Protein AF-0000000065780948 (afdb_homodimer)

Organism: Thermotoga maritima (strain ATCC 43589 / DSM 3109 / JCM 10099 / NBRC 100826 / MSB8) (NCBI:txid243274)

Solvent-accessible surface area (backbone atoms only — not comparable to full-atom values): 18212 Å² total; per-residue (Å²): 128,88,76,76,69,63,70,78,32,44,43,79,37,72,46,35,96,44,83,89,33,70,29,76,39,53,59,59,24,34,41,33,29,65,49,31,45,48,51,47,53,51,55,47,56,74,47,64,89,58,80,59,56,34,29,37,18,39,67,51,65,9,24,32,58,28,30,28,39,15,49,76,70,61,27,5,32,40,71,30,34,51,80,88,71,61,92,64,66,62,47,72,34,64,34,73,49,100,81,57,74,46,55,44,27,32,49,60,80,69,44,52,70,70,39,28,26,33,38,25,39,46,70,40,42,61,33,46,69,59,50,28,50,52,50,45,42,44,72,43,40,27,38,80,62,34,35,41,28,49,32,30,38,52,87,55,49,19,58,71,75,42,63,94,57,51,76,42,63,74,40,80,85,129,89,78,75,69,62,69,79,32,43,44,78,36,72,46,35,97,44,82,87,32,72,28,77,39,52,60,58,25,34,42,34,29,67,50,32,45,48,50,46,55,51,55,48,56,74,48,64,90,58,79,60,55,34,29,35,18,39,67,51,65,9,24,32,57,28,29,27,41,15,49,76,70,60,28,5,32,40,71,30,33,49,81,88,73,61,92,63,65,63,47,72,33,62,35,72,51,100,82,56,76,45,53,44,27,32,48,61,81,67,46,53,70,70,40,28,26,32,37,27,38,45,70,40,42,62,33,46,68,58,50,29,50,53,50,46,40,44,73,42,39,25,39,80,63,34,36,40,27,51,31,28,38,51,88,56,48,20,60,72,74,43,62,96,57,50,77,44,64,74,40,80,83

Radius of gyration: 19.11 Å; Cα contacts (8 Å, |Δi|>4): 790; chains: 2; bounding box: 44×51×48 Å

Foldseek 3Di:
DDQDPLLVQWDWDAQPPHHPDTDTHNVSLCVDPVSVVSLLVVLLVQCVVPDFAEEEEEDDQQCVSRVSNCVVVVHYYWYKYFPPPDDAAWDWFWFDDPPDITIIIGHLVRDAAAGEYEYEDAEAEQQRVVLRVCVRCVVSNYHYQEYEYAEYACVNVNVVVVPPHHYYYNYYD/DDQDPLLVQWDWDAQPPHHPDTDTHNVSLCVDPVSVVSLLVVLLVLCVVPDFAEEEEEDDQQCVSRVSNCVVVVHYYWYKYFPPPDDAAWDWFWFDDPPDITIIIGHLVRDAAAGEYEYEDAEAEQQRVVVRVCVRCVVSNYHYQEYEYAEYACVNVNVVVVPPHHYYYNYYD

Structure (mmCIF, N/CA/C/O backbone):
data_AF-0000000065780948-model_v1
#
loop_
_entity.id
_entity.type
_entity.pdbx_description
1 polymer 'Adenine phosphoribosyltransferase'
#
loop_
_atom_site.group_PDB
_atom_site.id
_atom_site.type_symbol
_atom_site.label_atom_id
_atom_site.label_alt_id
_atom_site.label_comp_id
_atom_site.label_asym_id
_atom_site.label_entity_id
_atom_site.label_seq_id
_atom_site.pdbx_PDB_ins_code
_atom_site.Cartn_x
_atom_site.Cartn_y
_atom_site.Cartn_z
_atom_site.occupancy
_atom_site.B_iso_or_equiv
_atom_site.auth_seq_id
_atom_site.auth_comp_id
_atom_site.auth_asym_id
_atom_site.auth_atom_id
_atom_site.pdbx_PDB_model_num
ATOM 1 N N . MET A 1 1 ? 15.461 3.977 -24.531 1 45.56 1 MET A N 1
ATOM 2 C CA . MET A 1 1 ? 15.727 4.621 -23.25 1 45.56 1 MET A CA 1
ATOM 3 C C . MET A 1 1 ? 16.484 3.686 -22.312 1 45.56 1 MET A C 1
ATOM 5 O O . MET A 1 1 ? 16.281 2.473 -22.344 1 45.56 1 MET A O 1
ATOM 9 N N . PHE A 1 2 ? 17.562 3.986 -21.797 1 66.62 2 PHE A N 1
ATOM 10 C CA . PHE A 1 2 ? 18.5 3.182 -21.016 1 66.62 2 PHE A CA 1
ATOM 11 C C . PHE A 1 2 ? 17.812 2.576 -19.797 1 66.62 2 PHE A C 1
ATOM 13 O O . PHE A 1 2 ? 17.094 3.27 -19.078 1 66.62 2 PHE A O 1
ATOM 20 N N . LYS A 1 3 ? 17.609 1.249 -19.844 1 85.81 3 LYS A N 1
ATOM 21 C CA . LYS A 1 3 ? 16.984 0.521 -18.75 1 85.81 3 LYS A CA 1
ATOM 22 C C . LYS A 1 3 ? 17.891 0.488 -17.516 1 85.81 3 LYS A C 1
ATOM 24 O O . LYS A 1 3 ? 19.062 0.138 -17.625 1 85.81 3 LYS A O 1
ATOM 29 N N . LEU A 1 4 ? 17.328 1.068 -16.391 1 93.19 4 LEU A N 1
ATOM 30 C CA . LEU A 1 4 ? 18.062 1.062 -15.133 1 93.19 4 LEU A CA 1
ATOM 31 C C . LEU A 1 4 ? 18.328 -0.365 -14.672 1 93.19 4 LEU A C 1
ATOM 33 O O . LEU A 1 4 ? 17.531 -1.268 -14.922 1 93.19 4 LEU A O 1
ATOM 37 N N . ASP A 1 5 ? 19.516 -0.541 -14.078 1 97.25 5 ASP A N 1
ATOM 38 C CA . ASP A 1 5 ? 19.734 -1.76 -13.312 1 97.25 5 ASP A CA 1
ATOM 39 C C . ASP A 1 5 ? 19.078 -1.673 -11.938 1 97.25 5 ASP A C 1
ATOM 41 O O . ASP A 1 5 ? 19.688 -1.243 -10.969 1 97.25 5 ASP A O 1
ATOM 45 N N . LEU A 1 6 ? 17.875 -2.111 -11.852 1 98.25 6 LEU A N 1
ATOM 46 C CA . LEU A 1 6 ? 17.047 -1.933 -10.672 1 98.25 6 LEU A CA 1
ATOM 47 C C . LEU A 1 6 ? 17.641 -2.646 -9.469 1 98.25 6 LEU A C 1
ATOM 49 O O . LEU A 1 6 ? 17.391 -2.262 -8.32 1 98.25 6 LEU A O 1
ATOM 53 N N . LYS A 1 7 ? 18.344 -3.717 -9.711 1 97.5 7 LYS A N 1
ATOM 54 C CA . LYS A 1 7 ? 18.953 -4.48 -8.625 1 97.5 7 LYS A CA 1
ATOM 55 C C . LYS A 1 7 ? 19.875 -3.6 -7.785 1 97.5 7 LYS A C 1
ATOM 57 O O . LYS A 1 7 ? 20.062 -3.846 -6.594 1 97.5 7 LYS A O 1
ATOM 62 N N . ARG A 1 8 ? 20.438 -2.555 -8.406 1 97.62 8 ARG A N 1
ATOM 63 C CA . ARG A 1 8 ? 21.359 -1.653 -7.727 1 97.62 8 ARG A CA 1
ATOM 64 C C . ARG A 1 8 ? 20.656 -0.864 -6.633 1 97.62 8 ARG A C 1
ATOM 66 O O . ARG A 1 8 ? 21.297 -0.286 -5.758 1 97.62 8 ARG A O 1
ATOM 73 N N . PHE A 1 9 ? 19.359 -0.833 -6.676 1 98.31 9 PHE A N 1
ATOM 74 C CA . PHE A 1 9 ? 18.594 -0.049 -5.715 1 98.31 9 PHE A CA 1
ATOM 75 C C . PHE A 1 9 ? 18.016 -0.943 -4.621 1 98.31 9 PHE A C 1
ATOM 77 O O . PHE A 1 9 ? 17.266 -0.477 -3.762 1 98.31 9 PHE A O 1
ATOM 84 N N . ILE A 1 10 ? 18.297 -2.18 -4.641 1 98.44 10 ILE A N 1
ATOM 85 C CA . ILE A 1 10 ? 17.875 -3.109 -3.604 1 98.44 10 ILE A CA 1
ATOM 86 C C . ILE A 1 10 ? 19 -3.328 -2.602 1 98.44 10 ILE A C 1
ATOM 88 O O . ILE A 1 10 ? 20.109 -3.691 -2.986 1 98.44 10 ILE A O 1
ATOM 92 N N . ARG A 1 11 ? 18.719 -3.053 -1.329 1 98.19 11 ARG A N 1
ATOM 93 C CA . ARG A 1 11 ? 19.703 -3.156 -0.26 1 98.19 11 ARG A CA 1
ATOM 94 C C . ARG A 1 11 ? 19.672 -4.535 0.389 1 98.19 11 ARG A C 1
ATOM 96 O O . ARG A 1 11 ? 18.609 -5.012 0.787 1 98.19 11 ARG A O 1
ATOM 103 N N . ASP A 1 12 ? 20.797 -5.191 0.411 1 97.06 12 ASP A N 1
ATOM 104 C CA . ASP A 1 12 ? 20.922 -6.453 1.132 1 97.06 12 ASP A CA 1
ATOM 105 C C . ASP A 1 12 ? 21.125 -6.219 2.625 1 97.06 12 ASP A C 1
ATOM 107 O O . ASP A 1 12 ? 22.062 -5.516 3.018 1 97.06 12 ASP A O 1
ATOM 111 N N . ILE A 1 13 ? 20.266 -6.742 3.396 1 97.12 13 ILE A N 1
ATOM 112 C CA . ILE A 1 13 ? 20.375 -6.656 4.848 1 97.12 13 ILE A CA 1
ATOM 113 C C . ILE A 1 13 ? 20.641 -8.047 5.426 1 97.12 13 ILE A C 1
ATOM 115 O O . ILE A 1 13 ? 19.719 -8.867 5.523 1 97.12 13 ILE A O 1
ATOM 119 N N . PRO A 1 14 ? 21.781 -8.289 5.836 1 94.5 14 PRO A N 1
ATOM 120 C CA . PRO A 1 14 ? 22.078 -9.617 6.383 1 94.5 14 PRO A CA 1
ATOM 121 C C . PRO A 1 14 ? 21.422 -9.867 7.73 1 94.5 14 PRO A C 1
ATOM 123 O O . PRO A 1 14 ? 21.109 -8.922 8.461 1 94.5 14 PRO A O 1
ATOM 126 N N . ASP A 1 15 ? 21.156 -11.148 8.078 1 90.81 15 ASP A N 1
ATOM 127 C CA . ASP A 1 15 ? 20.703 -11.633 9.375 1 90.81 15 ASP A CA 1
ATOM 128 C C . ASP A 1 15 ? 19.391 -10.977 9.781 1 90.81 15 ASP A C 1
ATOM 130 O O . ASP A 1 15 ? 19.203 -10.594 10.938 1 90.81 15 ASP A O 1
ATOM 134 N N . PHE A 1 16 ? 18.531 -10.75 8.812 1 87.5 16 PHE A N 1
ATOM 135 C CA . PHE A 1 16 ? 17.188 -10.211 9.016 1 87.5 16 PHE A CA 1
ATOM 136 C C . PHE A 1 16 ? 16.156 -11.008 8.219 1 87.5 16 PHE A C 1
ATOM 138 O O . PHE A 1 16 ? 16.344 -11.227 7.016 1 87.5 16 PHE A O 1
ATOM 145 N N . PRO A 1 17 ? 15.086 -11.359 8.906 1 82.75 17 PRO A N 1
ATOM 146 C CA . PRO A 1 17 ? 14.688 -11.164 10.305 1 82.75 17 PRO A CA 1
ATOM 147 C C . PRO A 1 17 ? 15.406 -12.109 11.258 1 82.75 17 PRO A C 1
ATOM 149 O O . PRO A 1 17 ? 15.32 -11.945 12.477 1 82.75 17 PRO A O 1
ATOM 152 N N . GLN A 1 18 ? 16.047 -13.18 10.648 1 84.38 18 GLN A N 1
ATOM 153 C CA . GLN A 1 18 ? 16.797 -14.109 11.484 1 84.38 18 GLN A CA 1
ATOM 154 C C . GLN A 1 18 ? 18.219 -14.281 10.961 1 84.38 18 GLN A C 1
ATOM 156 O O . GLN A 1 18 ? 18.5 -13.984 9.797 1 84.38 18 GLN A O 1
ATOM 161 N N . LYS A 1 19 ? 19.109 -14.781 11.867 1 88.81 19 LYS A N 1
ATOM 162 C CA . LYS A 1 19 ? 20.516 -15.008 11.508 1 88.81 19 LYS A CA 1
ATOM 163 C C . LYS A 1 19 ? 20.625 -15.914 10.281 1 88.81 19 LYS A C 1
ATOM 165 O O . LYS A 1 19 ? 19.906 -16.906 10.18 1 88.81 19 LYS A O 1
ATOM 170 N N . GLY A 1 20 ? 21.484 -15.508 9.305 1 88.12 20 GLY A N 1
ATOM 171 C CA . GLY A 1 20 ? 21.75 -16.344 8.141 1 88.12 20 GLY A CA 1
ATOM 172 C C . GLY A 1 20 ? 20.906 -15.961 6.938 1 88.12 20 GLY A C 1
ATOM 173 O O . GLY A 1 20 ? 21.172 -16.422 5.82 1 88.12 20 GLY A O 1
ATOM 174 N N . ILE A 1 21 ? 19.875 -15.141 7.137 1 87.19 21 ILE A N 1
ATOM 175 C CA . ILE A 1 21 ? 18.969 -14.727 6.066 1 87.19 21 ILE A CA 1
ATOM 176 C C . ILE A 1 21 ? 19.391 -13.344 5.555 1 87.19 21 ILE A C 1
ATOM 178 O O . ILE A 1 21 ? 19.719 -12.453 6.34 1 87.19 21 ILE A O 1
ATOM 182 N N . VAL A 1 22 ? 19.438 -13.227 4.227 1 93.19 22 VAL A N 1
ATOM 183 C CA . VAL A 1 22 ? 19.656 -11.914 3.633 1 93.19 22 VAL A CA 1
ATOM 184 C C . VAL A 1 22 ? 18.328 -11.32 3.18 1 93.19 22 VAL A C 1
ATOM 186 O O . VAL A 1 22 ? 17.703 -11.828 2.254 1 93.19 22 VAL A O 1
ATOM 189 N N . PHE A 1 23 ? 17.969 -10.258 3.818 1 95.25 23 PHE A N 1
ATOM 190 C CA . PHE A 1 23 ? 16.734 -9.555 3.467 1 95.25 23 PHE A CA 1
ATOM 191 C C . PHE A 1 23 ? 16.984 -8.594 2.311 1 95.25 23 PHE A C 1
ATOM 193 O O . PHE A 1 23 ? 17.938 -7.82 2.328 1 95.25 23 PHE A O 1
ATOM 200 N N . ARG A 1 24 ? 16.094 -8.688 1.35 1 97.25 24 ARG A N 1
ATOM 201 C CA . ARG A 1 24 ? 16.156 -7.762 0.223 1 97.25 24 ARG A CA 1
ATOM 202 C C . ARG A 1 24 ? 15.266 -6.543 0.472 1 97.25 24 ARG A C 1
ATOM 204 O O . ARG A 1 24 ? 14.055 -6.598 0.264 1 97.25 24 ARG A O 1
ATOM 211 N N . ASP A 1 25 ? 15.875 -5.531 0.913 1 98.06 25 ASP A N 1
ATOM 212 C CA . ASP A 1 25 ? 15.164 -4.293 1.218 1 98.06 25 ASP A CA 1
ATOM 213 C C . ASP A 1 25 ? 14.914 -3.479 -0.048 1 98.06 25 ASP A C 1
ATOM 215 O O . ASP A 1 25 ? 15.852 -2.906 -0.618 1 98.06 25 ASP A O 1
ATOM 219 N N . ILE A 1 26 ? 13.68 -3.344 -0.404 1 98.69 26 ILE A N 1
ATOM 220 C CA . ILE A 1 26 ? 13.344 -2.689 -1.665 1 98.69 26 ILE A CA 1
ATOM 221 C C . ILE A 1 26 ? 13.117 -1.198 -1.428 1 98.69 26 ILE A C 1
ATOM 223 O O . ILE A 1 26 ? 12.859 -0.447 -2.369 1 98.69 26 ILE A O 1
ATOM 227 N N . THR A 1 27 ? 13.219 -0.684 -0.188 1 98.75 27 THR A N 1
ATOM 228 C CA . THR A 1 27 ? 12.812 0.674 0.154 1 98.75 27 THR A CA 1
ATOM 229 C C . THR A 1 27 ? 13.688 1.699 -0.564 1 98.75 27 THR A C 1
ATOM 231 O O . THR A 1 27 ? 13.203 2.758 -0.97 1 98.75 27 THR A O 1
ATOM 234 N N . PRO A 1 28 ? 14.984 1.428 -0.809 1 98.75 28 PRO A N 1
ATOM 235 C CA . PRO A 1 28 ? 15.742 2.408 -1.593 1 98.75 28 PRO A CA 1
ATOM 236 C C . PRO A 1 28 ? 15.234 2.533 -3.027 1 98.75 28 PRO A C 1
ATOM 238 O O . PRO A 1 28 ? 15.266 3.623 -3.604 1 98.75 28 PRO A O 1
ATOM 241 N N . LEU A 1 29 ? 14.828 1.433 -3.613 1 98.88 29 LEU A N 1
ATOM 242 C CA . LEU A 1 29 ? 14.242 1.461 -4.949 1 98.88 29 LEU A CA 1
ATOM 243 C C . LEU A 1 29 ? 12.977 2.312 -4.969 1 98.88 29 LEU A C 1
ATOM 245 O O . LEU A 1 29 ? 12.797 3.146 -5.859 1 98.88 29 LEU A O 1
ATOM 249 N N . LEU A 1 30 ? 12.086 2.154 -3.977 1 98.94 30 LEU A N 1
ATOM 250 C CA . LEU A 1 30 ? 10.828 2.893 -3.883 1 98.94 30 LEU A CA 1
ATOM 251 C C . LEU A 1 30 ? 11.094 4.387 -3.725 1 98.94 30 LEU A C 1
ATOM 253 O O . LEU A 1 30 ? 10.359 5.211 -4.281 1 98.94 30 LEU A O 1
ATOM 257 N N . ARG A 1 31 ? 12.094 4.707 -2.998 1 98.81 31 ARG A N 1
ATOM 258 C CA . ARG A 1 31 ? 12.422 6.09 -2.66 1 98.81 31 ARG A CA 1
ATOM 259 C C . ARG A 1 31 ? 12.93 6.848 -3.883 1 98.81 31 ARG A C 1
ATOM 261 O O . ARG A 1 31 ? 12.727 8.062 -3.994 1 98.81 31 ARG A O 1
ATOM 268 N N . ASN A 1 32 ? 13.602 6.156 -4.762 1 98.69 32 ASN A N 1
ATOM 269 C CA . ASN A 1 32 ? 14.156 6.77 -5.965 1 98.69 32 ASN A CA 1
ATOM 270 C C . ASN A 1 32 ? 13.102 6.91 -7.059 1 98.69 32 ASN A C 1
ATOM 272 O O . ASN A 1 32 ? 12.586 5.91 -7.562 1 98.69 32 ASN A O 1
ATOM 276 N N . GLN A 1 33 ? 12.828 8.156 -7.441 1 98.25 33 GLN A N 1
ATOM 277 C CA . GLN A 1 33 ? 11.703 8.43 -8.328 1 98.25 33 GLN A CA 1
ATOM 278 C C . GLN A 1 33 ? 11.867 7.707 -9.664 1 98.25 33 GLN A C 1
ATOM 280 O O . GLN A 1 33 ? 10.906 7.141 -10.188 1 98.25 33 GLN A O 1
ATOM 285 N N . GLU A 1 34 ? 13.016 7.68 -10.219 1 98.38 34 GLU A N 1
ATOM 286 C CA . GLU A 1 34 ? 13.242 7.027 -11.508 1 98.38 34 GLU A CA 1
ATOM 287 C C . GLU A 1 34 ? 13.125 5.508 -11.383 1 98.38 34 GLU A C 1
ATOM 289 O O . GLU A 1 34 ? 12.5 4.855 -12.219 1 98.38 34 GLU A O 1
ATOM 294 N N . ALA A 1 35 ? 13.742 4.945 -10.336 1 98.81 35 ALA A N 1
ATOM 295 C CA . ALA A 1 35 ? 13.727 3.5 -10.133 1 98.81 35 ALA A CA 1
ATOM 296 C C . ALA A 1 35 ? 12.312 2.998 -9.859 1 98.81 35 ALA A C 1
ATOM 298 O O . ALA A 1 35 ? 11.906 1.956 -10.375 1 98.81 35 ALA A O 1
ATOM 299 N N . PHE A 1 36 ? 11.602 3.764 -9.031 1 98.88 36 PHE A N 1
ATOM 300 C CA . PHE A 1 36 ? 10.234 3.379 -8.711 1 98.88 36 PHE A CA 1
ATOM 301 C C . PHE A 1 36 ? 9.367 3.367 -9.969 1 98.88 36 PHE A C 1
ATOM 303 O O . PHE A 1 36 ? 8.695 2.375 -10.258 1 98.88 36 PHE A O 1
ATOM 310 N N . LYS A 1 37 ? 9.43 4.43 -10.711 1 98.75 37 LYS A N 1
ATOM 311 C CA . LYS A 1 37 ? 8.664 4.535 -11.953 1 98.75 37 LYS A CA 1
ATOM 312 C C . LYS A 1 37 ? 9.023 3.414 -12.922 1 98.75 37 LYS A C 1
ATOM 314 O O . LYS A 1 37 ? 8.148 2.777 -13.5 1 98.75 37 LYS A O 1
ATOM 319 N N . GLU A 1 38 ? 10.297 3.178 -13.055 1 98.75 38 GLU A N 1
ATOM 320 C CA . GLU A 1 38 ? 10.758 2.152 -13.984 1 98.75 38 GLU A CA 1
ATOM 321 C C . GLU A 1 38 ? 10.32 0.761 -13.539 1 98.75 38 GLU A C 1
ATOM 323 O O . GLU A 1 38 ? 9.953 -0.077 -14.359 1 98.75 38 GLU A O 1
ATOM 328 N N . ALA A 1 39 ? 10.422 0.49 -12.258 1 98.88 39 ALA A N 1
ATOM 329 C CA . ALA A 1 39 ? 9.992 -0.806 -11.734 1 98.88 39 ALA A CA 1
ATOM 330 C C . ALA A 1 39 ? 8.523 -1.064 -12.062 1 98.88 39 ALA A C 1
ATOM 332 O O . ALA A 1 39 ? 8.164 -2.135 -12.562 1 98.88 39 ALA A O 1
ATOM 333 N N . ILE A 1 40 ? 7.68 -0.059 -11.82 1 98.94 40 ILE A N 1
ATOM 334 C CA . ILE A 1 40 ? 6.254 -0.196 -12.086 1 98.94 40 ILE A CA 1
ATOM 335 C C . ILE A 1 40 ? 6.027 -0.399 -13.586 1 98.94 40 ILE A C 1
ATOM 337 O O . ILE A 1 40 ? 5.273 -1.287 -13.992 1 98.94 40 ILE A O 1
ATOM 341 N N . ASP A 1 41 ? 6.66 0.401 -14.375 1 98.88 41 ASP A N 1
ATOM 342 C CA . ASP A 1 41 ? 6.508 0.301 -15.82 1 98.88 41 ASP A CA 1
ATOM 343 C C . ASP A 1 41 ? 6.895 -1.09 -16.328 1 98.88 41 ASP A C 1
ATOM 345 O O . ASP A 1 41 ? 6.168 -1.698 -17.109 1 98.88 41 ASP A O 1
ATOM 349 N N . ARG A 1 42 ? 7.992 -1.599 -15.852 1 98.88 42 ARG A N 1
ATOM 350 C CA . ARG A 1 42 ? 8.484 -2.895 -16.312 1 98.88 42 ARG A CA 1
ATOM 351 C C . ARG A 1 42 ? 7.613 -4.027 -15.789 1 98.88 42 ARG A C 1
ATOM 353 O O . ARG A 1 42 ? 7.398 -5.023 -16.484 1 98.88 42 ARG A O 1
ATOM 360 N N . MET A 1 43 ? 7.176 -3.938 -14.578 1 98.81 43 MET A N 1
ATOM 361 C CA . MET A 1 43 ? 6.262 -4.957 -14.07 1 98.81 43 MET A CA 1
ATOM 362 C C . MET A 1 43 ? 4.973 -4.984 -14.883 1 98.81 43 MET A C 1
ATOM 364 O O . MET A 1 43 ? 4.426 -6.059 -15.156 1 98.81 43 MET A O 1
ATOM 368 N N . CYS A 1 44 ? 4.461 -3.812 -15.227 1 98.88 44 CYS A N 1
ATOM 369 C CA . CYS A 1 44 ? 3.271 -3.746 -16.062 1 98.88 44 CYS A CA 1
ATOM 370 C C . CYS A 1 44 ? 3.539 -4.352 -17.438 1 98.88 44 CYS A C 1
ATOM 372 O O . CYS A 1 44 ? 2.664 -4.996 -18.016 1 98.88 44 CYS A O 1
ATOM 374 N N . GLU A 1 45 ? 4.719 -4.141 -17.938 1 98.62 45 GLU A N 1
ATOM 375 C CA . GLU A 1 45 ? 5.105 -4.719 -19.219 1 98.62 45 GLU A CA 1
ATOM 376 C C . GLU A 1 45 ? 5.102 -6.242 -19.172 1 98.62 45 GLU A C 1
ATOM 378 O O . GLU A 1 45 ? 4.734 -6.906 -20.141 1 98.62 45 GLU A O 1
ATOM 383 N N . LEU A 1 46 ? 5.523 -6.836 -18.047 1 98.44 46 LEU A N 1
ATOM 384 C CA . LEU A 1 46 ? 5.57 -8.281 -17.875 1 98.44 46 LEU A CA 1
ATOM 385 C C . LEU A 1 46 ? 4.191 -8.898 -18.094 1 98.44 46 LEU A C 1
ATOM 387 O O . LEU A 1 46 ? 4.086 -10.062 -18.484 1 98.44 46 LEU A O 1
ATOM 391 N N . VAL A 1 47 ? 3.146 -8.133 -17.812 1 98.5 47 VAL A N 1
ATOM 392 C CA . VAL A 1 47 ? 1.811 -8.719 -17.828 1 98.5 47 VAL A CA 1
ATOM 393 C C . VAL A 1 47 ? 0.977 -8.047 -18.922 1 98.5 47 VAL A C 1
ATOM 395 O O . VAL A 1 47 ? -0.255 -8.102 -18.891 1 98.5 47 VAL A O 1
ATOM 398 N N . PHE A 1 48 ? 1.604 -7.371 -19.875 1 96.69 48 PHE A N 1
ATOM 399 C CA . PHE A 1 48 ? 0.937 -6.551 -20.891 1 96.69 48 PHE A CA 1
ATOM 400 C C . PHE A 1 48 ? 0.032 -7.402 -21.766 1 96.69 48 PHE A C 1
ATOM 402 O O . PHE A 1 48 ? -0.983 -6.922 -22.281 1 96.69 48 PHE A O 1
ATOM 409 N N . ASP A 1 49 ? 0.334 -8.664 -21.922 1 97.38 49 ASP A N 1
ATOM 410 C CA . ASP A 1 49 ? -0.398 -9.539 -22.828 1 97.38 49 ASP A CA 1
ATOM 411 C C . ASP A 1 49 ? -1.47 -10.336 -22.078 1 97.38 49 ASP A C 1
ATOM 413 O O . ASP A 1 49 ? -2.1 -11.227 -22.656 1 97.38 49 ASP A O 1
ATOM 417 N N . ARG A 1 50 ? -1.61 -10.07 -20.828 1 97.69 50 ARG A N 1
ATOM 418 C CA . ARG A 1 50 ? -2.6 -10.766 -20.016 1 97.69 50 ARG A CA 1
ATOM 419 C C . ARG A 1 50 ? -3.85 -9.906 -19.828 1 97.69 50 ARG A C 1
ATOM 421 O O . ARG A 1 50 ? -3.754 -8.695 -19.609 1 97.69 50 ARG A O 1
ATOM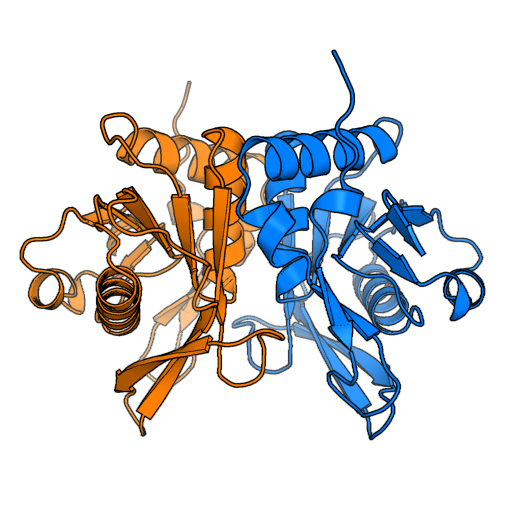 428 N N . GLU A 1 51 ? -4.957 -10.547 -19.953 1 98.19 51 GLU A N 1
ATOM 429 C CA . GLU A 1 51 ? -6.23 -9.875 -19.703 1 98.19 51 GLU A CA 1
ATOM 430 C C . GLU A 1 51 ? -6.75 -10.18 -18.297 1 98.19 51 GLU A C 1
ATOM 432 O O . GLU A 1 51 ? -6.902 -11.344 -17.922 1 98.19 51 GLU A O 1
ATOM 437 N N . PHE A 1 52 ? -7.023 -9.203 -17.547 1 98.75 52 PHE A N 1
ATOM 438 C CA . PHE A 1 52 ? -7.562 -9.367 -16.203 1 98.75 52 PHE A CA 1
ATOM 439 C C . PHE A 1 52 ? -8.422 -8.172 -15.82 1 98.75 52 PHE A C 1
ATOM 441 O O . PHE A 1 52 ? -8.398 -7.137 -16.484 1 98.75 52 PHE A O 1
ATOM 448 N N . ASP A 1 53 ? -9.156 -8.273 -14.75 1 98.62 53 ASP A N 1
ATOM 449 C CA . ASP A 1 53 ? -10.133 -7.281 -14.312 1 98.62 53 ASP A CA 1
ATOM 450 C C . ASP A 1 53 ? -9.648 -6.535 -13.07 1 98.62 53 ASP A C 1
ATOM 452 O O . ASP A 1 53 ? -9.977 -5.363 -12.875 1 98.62 53 ASP A O 1
ATOM 456 N N . LEU A 1 54 ? -8.891 -7.281 -12.195 1 98.75 54 LEU A N 1
ATOM 457 C CA . LEU A 1 54 ? -8.523 -6.77 -10.875 1 98.75 54 LEU A CA 1
ATOM 458 C C . LEU A 1 54 ? -7.07 -7.09 -10.555 1 98.75 54 LEU A C 1
ATOM 460 O O . LEU A 1 54 ? -6.527 -8.078 -11.047 1 98.75 54 LEU A O 1
ATOM 464 N N . VAL A 1 55 ? -6.508 -6.262 -9.805 1 99 55 VAL A N 1
ATOM 465 C CA . VAL A 1 55 ? -5.238 -6.555 -9.148 1 99 55 VAL A CA 1
ATOM 466 C C . VAL A 1 55 ? -5.48 -6.875 -7.672 1 99 55 VAL A C 1
ATOM 468 O O . VAL A 1 55 ? -6.133 -6.105 -6.965 1 99 55 VAL A O 1
ATOM 471 N N . VAL A 1 56 ? -5.059 -7.984 -7.215 1 99 56 VAL A N 1
ATOM 472 C CA . VAL A 1 56 ? -5.121 -8.398 -5.82 1 99 56 VAL A CA 1
ATOM 473 C C . VAL A 1 56 ? -3.721 -8.391 -5.215 1 99 56 VAL A C 1
ATOM 475 O O . VAL A 1 56 ? -2.777 -8.922 -5.809 1 99 56 VAL A O 1
ATOM 478 N N . ALA A 1 57 ? -3.574 -7.797 -4.059 1 98.94 57 ALA A N 1
ATOM 479 C CA . ALA A 1 57 ? -2.256 -7.711 -3.434 1 98.94 57 ALA A CA 1
ATOM 480 C C . ALA A 1 57 ? -2.359 -7.824 -1.916 1 98.94 57 ALA A C 1
ATOM 482 O O . ALA A 1 57 ? -3.305 -7.316 -1.312 1 98.94 57 ALA A O 1
ATOM 483 N N . PRO A 1 58 ? -1.432 -8.438 -1.283 1 98.75 58 PRO A N 1
ATOM 484 C CA . PRO A 1 58 ? -1.418 -8.562 0.176 1 98.75 58 PRO A CA 1
ATOM 485 C C . PRO A 1 58 ? -0.726 -7.383 0.863 1 98.75 58 PRO A C 1
ATOM 487 O O . PRO A 1 58 ? 0.13 -6.73 0.262 1 98.75 58 PRO A O 1
ATOM 490 N N . GLU A 1 59 ? -1.136 -7.051 2.082 1 98.38 59 GLU A N 1
ATOM 491 C CA . GLU A 1 59 ? -0.425 -6.066 2.891 1 98.38 59 GLU A CA 1
ATOM 492 C C . GLU A 1 59 ? 0.957 -6.574 3.293 1 98.38 59 GLU A C 1
ATOM 494 O O . GLU A 1 59 ? 1.161 -7.781 3.445 1 98.38 59 GLU A O 1
ATOM 499 N N . ALA A 1 60 ? 1.852 -5.816 3.455 1 97.5 60 ALA A N 1
ATOM 500 C CA . ALA A 1 60 ? 1.726 -4.371 3.283 1 97.5 60 ALA A CA 1
ATOM 501 C C . ALA A 1 60 ? 2.373 -3.916 1.978 1 97.5 60 ALA A C 1
ATOM 503 O O . ALA A 1 60 ? 1.811 -3.092 1.252 1 97.5 60 ALA A O 1
ATOM 504 N N . ARG A 1 61 ? 3.633 -4.586 1.688 1 98.44 61 ARG A N 1
ATOM 505 C CA . ARG A 1 61 ? 4.434 -4.039 0.597 1 98.44 61 ARG A CA 1
ATOM 506 C C . ARG A 1 61 ? 3.814 -4.371 -0.756 1 98.44 61 ARG A C 1
ATOM 508 O O . ARG A 1 61 ? 4.008 -3.637 -1.729 1 98.44 61 ARG A O 1
ATOM 515 N N . GLY A 1 62 ? 3.016 -5.434 -0.799 1 98.81 62 GLY A N 1
ATOM 516 C CA . GLY A 1 62 ? 2.26 -5.715 -2.01 1 98.81 62 GLY A CA 1
ATOM 517 C C . GLY A 1 62 ? 1.342 -4.578 -2.416 1 98.81 62 GLY A C 1
ATOM 518 O O . GLY A 1 62 ? 1.081 -4.379 -3.605 1 98.81 62 GLY A O 1
ATOM 519 N N . PHE A 1 63 ? 0.835 -3.844 -1.409 1 98.94 63 PHE A N 1
ATOM 520 C CA . PHE A 1 63 ? -0.052 -2.717 -1.672 1 98.94 63 PHE A CA 1
ATOM 521 C C . PHE A 1 63 ? 0.647 -1.665 -2.523 1 98.94 63 PHE A C 1
ATOM 523 O O . PHE A 1 63 ? 0.033 -1.065 -3.408 1 98.94 63 PHE A O 1
ATOM 530 N N . ILE A 1 64 ? 1.901 -1.471 -2.275 1 98.94 64 ILE A N 1
ATOM 531 C CA . ILE A 1 64 ? 2.658 -0.395 -2.908 1 98.94 64 ILE A CA 1
ATOM 532 C C . ILE A 1 64 ? 2.756 -0.647 -4.41 1 98.94 64 ILE A C 1
ATOM 534 O O . ILE A 1 64 ? 2.336 0.188 -5.215 1 98.94 64 ILE A O 1
ATOM 538 N N . LEU A 1 65 ? 3.221 -1.857 -4.766 1 98.94 65 LEU A N 1
ATOM 539 C CA . LEU A 1 65 ? 3.406 -2.191 -6.172 1 98.94 65 LEU A CA 1
ATOM 540 C C . LEU A 1 65 ? 2.064 -2.441 -6.852 1 98.94 65 LEU A C 1
ATOM 542 O O . LEU A 1 65 ? 1.818 -1.936 -7.949 1 98.94 65 LEU A O 1
ATOM 546 N N . GLY A 1 66 ? 1.21 -3.164 -6.156 1 98.94 66 GLY A N 1
ATOM 547 C CA . GLY A 1 66 ? -0.073 -3.537 -6.73 1 98.94 66 GLY A CA 1
ATOM 548 C C . GLY A 1 66 ? -0.956 -2.344 -7.047 1 98.94 66 GLY A C 1
ATOM 549 O O . GLY A 1 66 ? -1.59 -2.295 -8.102 1 98.94 66 GLY A O 1
ATOM 550 N N . ALA A 1 67 ? -1.016 -1.384 -6.164 1 98.94 67 ALA A N 1
ATOM 551 C CA . ALA A 1 67 ? -1.867 -0.212 -6.359 1 98.94 67 ALA A CA 1
ATOM 552 C C . ALA A 1 67 ? -1.354 0.656 -7.504 1 98.94 67 ALA A C 1
ATOM 554 O O . ALA A 1 67 ? -2.141 1.146 -8.32 1 98.94 67 ALA A O 1
ATOM 555 N N . ALA A 1 68 ? -0.028 0.863 -7.562 1 98.94 68 ALA A N 1
ATOM 556 C CA . ALA A 1 68 ? 0.558 1.64 -8.648 1 98.94 68 ALA A CA 1
ATOM 557 C C . ALA A 1 68 ? 0.299 0.975 -10 1 98.94 68 ALA A C 1
ATOM 559 O O . ALA A 1 68 ? -0.057 1.646 -10.969 1 98.94 68 ALA A O 1
ATOM 560 N N . MET A 1 69 ? 0.447 -0.356 -10.031 1 98.94 69 MET A N 1
ATOM 561 C CA . MET A 1 69 ? 0.184 -1.09 -11.273 1 98.94 69 MET A CA 1
ATOM 562 C C . MET A 1 69 ? -1.289 -0.997 -11.656 1 98.94 69 MET A C 1
ATOM 564 O O . MET A 1 69 ? -1.617 -0.792 -12.828 1 98.94 69 MET A O 1
ATOM 568 N N . ALA A 1 70 ? -2.168 -1.21 -10.656 1 98.94 70 ALA A N 1
ATOM 569 C CA . ALA A 1 70 ? -3.602 -1.138 -10.922 1 98.94 70 ALA A CA 1
ATOM 570 C C . ALA A 1 70 ? -3.98 0.209 -11.531 1 98.94 70 ALA A C 1
ATOM 572 O O . ALA A 1 70 ? -4.734 0.267 -12.5 1 98.94 70 ALA A O 1
ATOM 573 N N . TYR A 1 71 ? -3.432 1.298 -10.992 1 98.94 71 TYR A N 1
ATOM 574 C CA . TYR A 1 71 ? -3.695 2.637 -11.5 1 98.94 71 TYR A CA 1
ATOM 575 C C . TYR A 1 71 ? -3.213 2.775 -12.938 1 98.94 71 TYR A C 1
ATOM 577 O O . TYR A 1 71 ? -3.957 3.23 -13.812 1 98.94 71 TYR A O 1
ATOM 585 N N . LYS A 1 72 ? -1.967 2.395 -13.156 1 98.88 72 LYS A N 1
ATOM 586 C CA . LYS A 1 72 ? -1.375 2.531 -14.484 1 98.88 72 LYS A CA 1
ATOM 587 C C . LYS A 1 72 ? -2.168 1.743 -15.523 1 98.88 72 LYS A C 1
ATOM 589 O O . LYS A 1 72 ? -2.373 2.215 -16.641 1 98.88 72 LYS A O 1
ATOM 594 N N . LEU A 1 73 ? -2.621 0.559 -15.102 1 98.75 73 LEU A N 1
ATOM 595 C CA . LEU A 1 73 ? -3.25 -0.363 -16.047 1 98.75 73 LEU A CA 1
ATOM 596 C C . LEU A 1 73 ? -4.75 -0.11 -16.125 1 98.75 73 LEU A C 1
ATOM 598 O O . LEU A 1 73 ? -5.449 -0.746 -16.922 1 98.75 73 LEU A O 1
ATOM 602 N N . GLY A 1 74 ? -5.246 0.817 -15.328 1 98.31 74 GLY A N 1
ATOM 603 C CA . GLY A 1 74 ? -6.668 1.117 -15.336 1 98.31 74 GLY A CA 1
ATOM 604 C C . GLY A 1 74 ? -7.52 -0.022 -14.805 1 98.31 74 GLY A C 1
ATOM 605 O O . GLY A 1 74 ? -8.508 -0.406 -15.438 1 98.31 74 GLY A O 1
ATOM 606 N N . LYS A 1 75 ? -7.129 -0.615 -13.742 1 98.88 75 LYS A N 1
ATOM 607 C CA . LYS A 1 75 ? -7.82 -1.748 -13.133 1 98.88 75 LYS A CA 1
ATOM 608 C C . LYS A 1 75 ? -8.227 -1.437 -11.695 1 98.88 75 LYS A C 1
ATOM 610 O O . LYS A 1 75 ? -7.707 -0.501 -11.086 1 98.88 75 LYS A O 1
ATOM 615 N N . GLY A 1 76 ? -9.188 -2.166 -11.133 1 98.81 76 GLY A N 1
ATOM 616 C CA . GLY A 1 76 ? -9.508 -2.113 -9.719 1 98.81 76 GLY A CA 1
ATOM 617 C C . GLY A 1 76 ? -8.461 -2.787 -8.852 1 98.81 76 GLY A C 1
ATOM 618 O O . GLY A 1 76 ? -7.645 -3.57 -9.344 1 98.81 76 GLY A O 1
ATOM 619 N N . PHE A 1 77 ? -8.469 -2.439 -7.656 1 98.94 77 PHE A N 1
ATOM 620 C CA . PHE A 1 77 ? -7.504 -2.947 -6.691 1 98.94 77 PHE A CA 1
ATOM 621 C C . PHE A 1 77 ? -8.211 -3.578 -5.496 1 98.94 77 PHE A C 1
ATOM 623 O O . PHE A 1 77 ? -9.125 -2.982 -4.926 1 98.94 77 PHE A O 1
ATOM 630 N N . VAL A 1 78 ? -7.793 -4.734 -5.094 1 98.94 78 VAL A N 1
ATOM 631 C CA . VAL A 1 78 ? -8.391 -5.469 -3.984 1 98.94 78 VAL A CA 1
ATOM 632 C C . VAL A 1 78 ? -7.324 -5.809 -2.949 1 98.94 78 VAL A C 1
ATOM 634 O O . VAL A 1 78 ? -6.406 -6.586 -3.229 1 98.94 78 VAL A O 1
ATOM 637 N N . PRO A 1 79 ? -7.461 -5.301 -1.811 1 98.94 79 PRO A N 1
ATOM 638 C CA . PRO A 1 79 ? -6.492 -5.602 -0.754 1 98.94 79 PRO A CA 1
ATOM 639 C C . PRO A 1 79 ? -6.812 -6.895 -0.008 1 98.94 79 PRO A C 1
ATOM 641 O O . PRO A 1 79 ? -7.984 -7.188 0.251 1 98.94 79 PRO A O 1
ATOM 644 N N . VAL A 1 80 ? -5.828 -7.676 0.25 1 98.94 80 VAL A N 1
ATOM 645 C CA . VAL A 1 80 ? -5.875 -8.82 1.153 1 98.94 80 VAL A CA 1
ATOM 646 C C . VAL A 1 80 ? -5.094 -8.508 2.426 1 98.94 80 VAL A C 1
ATOM 648 O O . VAL A 1 80 ? -3.959 -8.023 2.363 1 98.94 80 VAL A O 1
ATOM 651 N N . ARG A 1 81 ? -5.73 -8.734 3.553 1 98.62 81 ARG A N 1
ATOM 652 C CA . ARG A 1 81 ? -5.109 -8.242 4.777 1 98.62 81 ARG A CA 1
ATOM 653 C C . ARG A 1 81 ? -5.133 -9.312 5.871 1 98.62 81 ARG A C 1
ATOM 655 O O . ARG A 1 81 ? -5.75 -10.359 5.703 1 98.62 81 ARG A O 1
ATOM 662 N N . LYS A 1 82 ? -4.367 -9.055 6.906 1 96.88 82 LYS A N 1
ATOM 663 C CA . LYS A 1 82 ? -4.363 -9.93 8.078 1 96.88 82 LYS A CA 1
ATOM 664 C C . LYS A 1 82 ? -5.707 -9.891 8.789 1 96.88 82 LYS A C 1
ATOM 666 O O . LYS A 1 82 ? -6.543 -9.031 8.516 1 96.88 82 LYS A O 1
ATOM 671 N N . PRO A 1 83 ? -5.895 -10.891 9.711 1 96.69 83 PRO A N 1
ATOM 672 C CA . PRO A 1 83 ? -7.172 -10.961 10.414 1 96.69 83 PRO A CA 1
ATOM 673 C C . PRO A 1 83 ? -7.508 -9.664 11.156 1 96.69 83 PRO A C 1
ATOM 675 O O . PRO A 1 83 ? -6.633 -9.062 11.781 1 96.69 83 PRO A O 1
ATOM 678 N N . GLY A 1 84 ? -8.805 -9.242 10.992 1 94.38 84 GLY A N 1
ATOM 679 C CA . GLY A 1 84 ? -9.297 -8.133 11.789 1 94.38 84 GLY A CA 1
ATOM 680 C C . GLY A 1 84 ? -9.047 -6.777 11.148 1 94.38 84 GLY A C 1
ATOM 681 O O . GLY A 1 84 ? -9.469 -5.746 11.688 1 94.38 84 GLY A O 1
ATOM 682 N N . LYS A 1 85 ? -8.508 -6.781 9.938 1 95.62 85 LYS A N 1
ATOM 683 C CA . LYS A 1 85 ? -8.094 -5.508 9.352 1 95.62 85 LYS A CA 1
ATOM 684 C C . LYS A 1 85 ? -9.07 -5.059 8.266 1 95.62 85 LYS A C 1
ATOM 686 O O . LYS A 1 85 ? -8.945 -3.951 7.734 1 95.62 85 LYS A O 1
ATOM 691 N N . LEU A 1 86 ? -9.969 -5.898 7.941 1 97.38 86 LEU A N 1
ATOM 692 C CA . LEU A 1 86 ? -11.023 -5.57 6.988 1 97.38 86 LEU A CA 1
ATOM 693 C C . LEU A 1 86 ? -12.367 -5.422 7.691 1 97.38 86 LEU A C 1
ATOM 695 O O . LEU A 1 86 ? -12.711 -6.227 8.555 1 97.38 86 LEU A O 1
ATOM 699 N N . PRO A 1 87 ? -13.078 -4.422 7.309 1 96.31 87 PRO A N 1
ATOM 700 C CA . PRO A 1 87 ? -14.25 -4.059 8.117 1 96.31 87 PRO A CA 1
ATOM 701 C C . PRO A 1 87 ? -15.5 -4.844 7.73 1 96.31 87 PRO A C 1
ATOM 703 O O . PRO A 1 87 ? -16.438 -4.93 8.516 1 96.31 87 PRO A O 1
ATOM 706 N N . TYR A 1 88 ? -15.547 -5.336 6.559 1 97.38 88 TYR A N 1
ATOM 707 C CA . TYR A 1 88 ? -16.734 -6.047 6.078 1 97.38 88 TYR A CA 1
ATOM 708 C C . TYR A 1 88 ? -16.562 -7.551 6.234 1 97.38 88 TYR A C 1
ATOM 710 O O . TYR A 1 88 ? -15.562 -8.016 6.805 1 97.38 88 TYR A O 1
ATOM 718 N N . LYS A 1 89 ? -17.547 -8.32 5.777 1 97.69 89 LYS A N 1
ATOM 719 C CA . LYS A 1 89 ? -17.469 -9.781 5.848 1 97.69 89 LYS A CA 1
ATOM 720 C C . LYS A 1 89 ? -16.297 -10.305 5.02 1 97.69 89 LYS A C 1
ATOM 722 O O . LYS A 1 89 ? -16.047 -9.828 3.91 1 97.69 89 LYS A O 1
ATOM 727 N N . THR A 1 90 ? -15.625 -11.312 5.629 1 98.56 90 THR A N 1
ATOM 728 C CA . THR A 1 90 ? -14.414 -11.797 4.973 1 98.56 90 THR A CA 1
ATOM 729 C C . THR A 1 90 ? -14.445 -13.32 4.855 1 98.56 90 THR A C 1
ATOM 731 O O . THR A 1 90 ? -15.188 -13.992 5.578 1 98.56 90 THR A O 1
ATOM 734 N N . VAL A 1 91 ? -13.766 -13.828 3.896 1 98.62 91 VAL A N 1
ATOM 735 C CA . VAL A 1 91 ? -13.297 -15.203 3.869 1 98.62 91 VAL A CA 1
ATOM 736 C C . VAL A 1 91 ? -11.781 -15.242 4.051 1 98.62 91 VAL A C 1
ATOM 738 O O . VAL A 1 91 ? -11.109 -14.211 3.918 1 98.62 91 VAL A O 1
ATOM 741 N N . TYR A 1 92 ? -11.258 -16.391 4.461 1 98.5 92 TYR A N 1
ATOM 742 C CA . TYR A 1 92 ? -9.828 -16.406 4.766 1 98.5 92 TYR A CA 1
ATOM 743 C C . TYR A 1 92 ? -9.195 -17.719 4.332 1 98.5 92 TYR A C 1
ATOM 745 O O . TYR A 1 92 ? -9.891 -18.688 4.004 1 98.5 92 TYR A O 1
ATOM 753 N N . GLU A 1 93 ? -7.945 -17.703 4.137 1 97.5 93 GLU A N 1
ATOM 754 C CA . GLU A 1 93 ? -7.066 -18.844 3.922 1 97.5 93 GLU A CA 1
ATOM 755 C C . GLU A 1 93 ? -5.871 -18.797 4.871 1 97.5 93 GLU A C 1
ATOM 757 O O . GLU A 1 93 ? -5.508 -17.734 5.379 1 97.5 93 GLU A O 1
ATOM 762 N N . GLU A 1 94 ? -5.371 -19.953 5.109 1 94.12 94 GLU A N 1
ATOM 763 C CA . GLU A 1 94 ? -4.219 -20.078 5.992 1 94.12 94 GLU A CA 1
ATOM 764 C C . GLU A 1 94 ? -2.957 -20.438 5.211 1 94.12 94 GLU A C 1
ATOM 766 O O . GLU A 1 94 ? -3.039 -21 4.113 1 94.12 94 GLU A O 1
ATOM 771 N N . TYR A 1 95 ? -1.887 -20 5.68 1 89 95 TYR A N 1
ATOM 772 C CA . TYR A 1 95 ? -0.6 -20.406 5.121 1 89 95 TYR A CA 1
ATOM 773 C C . TYR A 1 95 ? 0.446 -20.562 6.215 1 89 95 TYR A C 1
ATOM 775 O O . TYR A 1 95 ? 0.347 -19.938 7.277 1 89 95 TYR A O 1
ATOM 783 N N . GLN A 1 96 ? 1.267 -21.531 6.039 1 82.56 96 GLN A N 1
ATOM 784 C CA . GLN A 1 96 ? 2.221 -21.953 7.062 1 82.56 96 GLN A CA 1
ATOM 785 C C . GLN A 1 96 ? 3.439 -21.031 7.086 1 82.56 96 GLN A C 1
ATOM 787 O O . GLN A 1 96 ? 3.947 -20.641 6.035 1 82.56 96 GLN A O 1
ATOM 792 N N . LEU A 1 97 ? 3.75 -20.609 8.25 1 76.56 97 LEU A N 1
ATOM 793 C CA . LEU A 1 97 ? 5.023 -19.953 8.523 1 76.56 97 LEU A CA 1
ATOM 794 C C . LEU A 1 97 ? 6 -20.922 9.188 1 76.56 97 LEU A C 1
ATOM 796 O O . LEU A 1 97 ? 5.672 -22.094 9.398 1 76.56 97 LEU A O 1
ATOM 800 N N . GLU A 1 98 ? 7.273 -20.484 9.328 1 69.38 98 GLU A N 1
ATOM 801 C CA . GLU A 1 98 ? 8.25 -21.312 10.023 1 69.38 98 GLU A CA 1
ATOM 802 C C . GLU A 1 98 ? 7.738 -21.75 11.398 1 69.38 98 GLU A C 1
ATOM 804 O O . GLU A 1 98 ? 7.879 -22.906 11.773 1 69.38 98 GLU A O 1
ATOM 809 N N . TYR A 1 99 ? 7.086 -20.656 12.023 1 71.44 99 TYR A N 1
ATOM 810 C CA . TYR A 1 99 ? 6.508 -20.953 13.328 1 71.44 99 TYR A CA 1
ATOM 811 C C . TYR A 1 99 ? 5.02 -20.641 13.352 1 71.44 99 TYR A C 1
ATOM 813 O O . TYR A 1 99 ? 4.621 -19.484 13.445 1 71.44 99 TYR A O 1
ATOM 821 N N . GLY A 1 100 ? 4.168 -21.578 13.117 1 83.31 100 GLY A N 1
ATOM 822 C CA . GLY A 1 100 ? 2.729 -21.422 13.25 1 83.31 100 GLY A CA 1
ATOM 823 C C . GLY A 1 100 ? 2.043 -21.125 11.93 1 83.31 100 GLY A C 1
ATOM 824 O O . GLY A 1 100 ? 2.615 -21.344 10.859 1 83.31 100 GLY A O 1
ATOM 825 N N . THR A 1 101 ? 0.727 -20.75 12.055 1 88.12 101 THR A N 1
ATOM 826 C CA . THR A 1 101 ? -0.084 -20.469 10.875 1 88.12 101 THR A CA 1
ATOM 827 C C . THR A 1 101 ? -0.542 -19.016 10.867 1 88.12 101 THR A C 1
ATOM 829 O O . THR A 1 101 ? -0.688 -18.406 11.93 1 88.12 101 THR A O 1
ATOM 832 N N . GLU A 1 102 ? -0.471 -18.453 9.742 1 92.62 102 GLU A N 1
ATOM 833 C CA . GLU A 1 102 ? -1.024 -17.109 9.547 1 92.62 102 GLU A CA 1
ATOM 834 C C . GLU A 1 10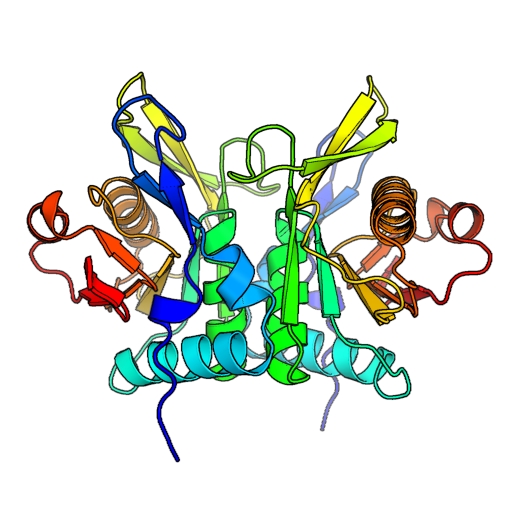2 ? -2.227 -17.141 8.609 1 92.62 102 GLU A C 1
ATOM 836 O O . GLU A 1 102 ? -2.404 -18.094 7.852 1 92.62 102 GLU A O 1
ATOM 841 N N . GLN A 1 103 ? -3.066 -16.141 8.758 1 96.75 103 GLN A N 1
ATOM 842 C CA . GLN A 1 103 ? -4.258 -16.062 7.918 1 96.75 103 GLN A CA 1
ATOM 843 C C . GLN A 1 103 ? -4.23 -14.82 7.039 1 96.75 103 GLN A C 1
ATOM 845 O O . GLN A 1 103 ? -3.707 -13.781 7.441 1 96.75 103 GLN A O 1
ATOM 850 N N . LEU A 1 104 ? -4.738 -14.992 5.906 1 98.25 104 LEU A N 1
ATOM 851 C CA . LEU A 1 104 ? -5.051 -13.883 5.012 1 98.25 104 LEU A CA 1
ATOM 852 C C . LEU A 1 104 ? -6.555 -13.766 4.797 1 98.25 104 LEU A C 1
ATOM 854 O O . LEU A 1 104 ? -7.238 -14.766 4.574 1 98.25 104 LEU A O 1
ATOM 858 N N . HIS A 1 105 ? -7.039 -12.547 4.922 1 98.81 105 HIS A N 1
ATOM 859 C CA . HIS A 1 105 ? -8.461 -12.273 4.777 1 98.81 105 HIS A CA 1
ATOM 860 C C . HIS A 1 105 ? -8.734 -11.391 3.559 1 98.81 105 HIS A C 1
ATOM 862 O O . HIS A 1 105 ? -7.941 -10.5 3.246 1 98.81 105 HIS A O 1
ATOM 868 N N . ILE A 1 106 ? -9.828 -11.633 2.92 1 98.88 106 ILE A N 1
ATOM 869 C CA . ILE A 1 106 ? -10.328 -10.828 1.806 1 98.88 106 ILE A CA 1
ATOM 870 C C . ILE A 1 106 ? -11.836 -10.633 1.953 1 98.88 106 ILE A C 1
ATOM 872 O O . ILE A 1 106 ? -12.523 -11.477 2.514 1 98.88 106 ILE A O 1
ATOM 876 N N . HIS A 1 107 ? -12.336 -9.445 1.571 1 98.81 107 HIS A N 1
ATOM 877 C CA . HIS A 1 107 ? -13.781 -9.266 1.626 1 98.81 107 HIS A CA 1
ATOM 878 C C . HIS A 1 107 ? -14.5 -10.273 0.737 1 98.81 107 HIS A C 1
ATOM 880 O O . HIS A 1 107 ? -14.055 -10.555 -0.378 1 98.81 107 HIS A O 1
ATOM 886 N N . GLU A 1 108 ? -15.586 -10.75 1.169 1 98.69 108 GLU A N 1
ATOM 887 C CA . GLU A 1 108 ? -16.297 -11.797 0.444 1 98.69 108 GLU A CA 1
ATOM 888 C C . GLU A 1 108 ? -16.844 -11.281 -0.886 1 98.69 108 GLU A C 1
ATOM 890 O O . GLU A 1 108 ? -17.141 -12.062 -1.787 1 98.69 108 GLU A O 1
ATOM 895 N N . ASP A 1 109 ? -16.953 -9.922 -0.994 1 98.56 109 ASP A N 1
ATOM 896 C CA . ASP A 1 109 ? -17.5 -9.344 -2.219 1 98.56 109 ASP A CA 1
ATOM 897 C C . ASP A 1 109 ? -16.391 -8.719 -3.066 1 98.56 109 ASP A C 1
ATOM 899 O O . ASP A 1 109 ? -16.672 -7.934 -3.975 1 98.56 109 ASP A O 1
ATOM 903 N N . ALA A 1 110 ? -15.172 -9.031 -2.758 1 98.81 110 ALA A N 1
ATOM 904 C CA . ALA A 1 110 ? -14.031 -8.367 -3.393 1 98.81 110 ALA A CA 1
ATOM 905 C C . ALA A 1 110 ? -13.867 -8.828 -4.84 1 98.81 110 ALA A C 1
ATOM 907 O O . ALA A 1 110 ? -13.305 -8.109 -5.664 1 98.81 110 ALA A O 1
ATOM 908 N N . ILE A 1 111 ? -14.273 -10.07 -5.117 1 98.88 111 ILE A N 1
ATOM 909 C CA . ILE A 1 111 ? -14.125 -10.656 -6.441 1 98.88 111 ILE A CA 1
ATOM 910 C C . ILE A 1 111 ? -15.438 -11.32 -6.863 1 98.88 111 ILE A C 1
ATOM 912 O O . ILE A 1 111 ? -16.016 -12.094 -6.098 1 98.88 111 ILE A O 1
ATOM 916 N N . GLU A 1 112 ? -15.867 -10.93 -8.031 1 98.5 112 GLU A N 1
ATOM 917 C CA . GLU A 1 112 ? -17.047 -11.594 -8.586 1 98.5 112 GLU A CA 1
ATOM 918 C C . GLU A 1 112 ? -16.656 -12.891 -9.297 1 98.5 112 GLU A C 1
ATOM 920 O O . GLU A 1 112 ? -15.547 -13.016 -9.812 1 98.5 112 GLU A O 1
ATOM 925 N N . LYS A 1 113 ? -17.625 -13.812 -9.328 1 98.5 113 LYS A N 1
ATOM 926 C CA . LYS A 1 113 ? -17.391 -15.078 -10.008 1 98.5 113 LYS A CA 1
ATOM 927 C C . LYS A 1 113 ? -16.953 -14.852 -11.453 1 98.5 113 LYS A C 1
ATOM 929 O O . LYS A 1 113 ? -17.578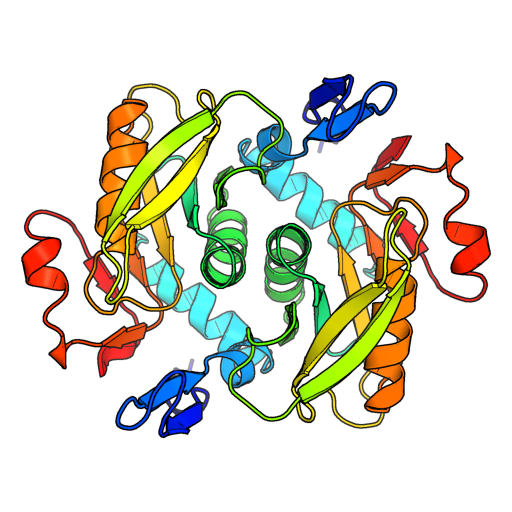 -14.055 -12.172 1 98.5 113 LYS A O 1
ATOM 934 N N . GLY A 1 114 ? -15.883 -15.461 -11.859 1 98.56 114 GLY A N 1
ATOM 935 C CA . GLY A 1 114 ? -15.422 -15.406 -13.234 1 98.56 114 GLY A CA 1
ATOM 936 C C . GLY A 1 114 ? -14.461 -14.266 -13.5 1 98.56 114 GLY A C 1
ATOM 937 O O . GLY A 1 114 ? -13.828 -14.203 -14.562 1 98.56 114 GLY A O 1
ATOM 938 N N . GLN A 1 115 ? -14.359 -13.328 -12.562 1 98.81 115 GLN A N 1
ATOM 939 C CA . GLN A 1 115 ? -13.445 -12.203 -12.758 1 98.81 115 GLN A CA 1
ATOM 940 C C . GLN A 1 115 ? -12 -12.68 -12.82 1 98.81 115 GLN A C 1
ATOM 942 O O . GLN A 1 115 ? -11.594 -13.562 -12.062 1 98.81 115 GLN A O 1
ATOM 947 N N . LYS A 1 116 ? -11.266 -12.18 -13.734 1 98.94 116 LYS A N 1
ATOM 948 C CA . LYS A 1 116 ? -9.852 -12.477 -13.922 1 98.94 116 LYS A CA 1
ATOM 949 C C . LYS A 1 116 ? -8.977 -11.578 -13.047 1 98.94 116 LYS A C 1
ATOM 951 O O . LYS A 1 116 ? -9.18 -10.367 -13.008 1 98.94 116 LYS A O 1
ATOM 956 N N . VAL A 1 117 ? -7.953 -12.242 -12.406 1 98.94 117 VAL A N 1
ATOM 957 C CA . VAL A 1 117 ? -7.23 -11.539 -11.359 1 98.94 117 VAL A CA 1
ATOM 958 C C . VAL A 1 117 ? -5.727 -11.633 -11.609 1 98.94 117 VAL A C 1
ATOM 960 O O . VAL A 1 117 ? -5.215 -12.695 -11.961 1 98.94 117 VAL A O 1
ATOM 963 N N . LEU A 1 118 ? -5.07 -10.523 -11.547 1 99 118 LEU A N 1
ATOM 964 C CA . LEU A 1 118 ? -3.621 -10.469 -11.383 1 99 118 LEU A CA 1
ATOM 965 C C . LEU A 1 118 ? -3.244 -10.352 -9.906 1 99 118 LEU A C 1
ATOM 967 O O . LEU A 1 118 ? -3.727 -9.461 -9.211 1 99 118 LEU A O 1
ATOM 971 N N . ILE A 1 119 ? -2.391 -11.258 -9.398 1 98.94 119 ILE A N 1
ATOM 972 C CA . ILE A 1 119 ? -1.86 -11.156 -8.047 1 98.94 119 ILE A CA 1
ATOM 973 C C . ILE A 1 119 ? -0.495 -10.469 -8.078 1 98.94 119 ILE A C 1
ATOM 975 O O . ILE A 1 119 ? 0.365 -10.82 -8.891 1 98.94 119 ILE A O 1
ATOM 979 N N . VAL A 1 120 ? -0.291 -9.477 -7.23 1 98.94 120 VAL A N 1
ATOM 980 C CA . VAL A 1 120 ? 0.965 -8.734 -7.195 1 98.94 120 VAL A CA 1
ATOM 981 C C . VAL A 1 120 ? 1.52 -8.719 -5.773 1 98.94 120 VAL A C 1
ATOM 983 O O . VAL A 1 120 ? 0.775 -8.516 -4.812 1 98.94 120 VAL A O 1
ATOM 986 N N . ASP A 1 121 ? 2.736 -8.945 -5.602 1 98.81 121 ASP A N 1
ATOM 987 C CA . ASP A 1 121 ? 3.465 -8.812 -4.344 1 98.81 121 ASP A CA 1
ATOM 988 C C . ASP A 1 121 ? 4.906 -8.375 -4.59 1 98.81 121 ASP A C 1
ATOM 990 O O . ASP A 1 121 ? 5.352 -8.297 -5.734 1 98.81 121 ASP A O 1
ATOM 994 N N . ASP A 1 122 ? 5.613 -8.023 -3.494 1 98.62 122 ASP A N 1
ATOM 995 C CA . ASP A 1 122 ? 6.949 -7.469 -3.695 1 98.62 122 ASP A CA 1
ATOM 996 C C . ASP A 1 122 ? 7.992 -8.578 -3.826 1 98.62 122 ASP A C 1
ATOM 998 O O . ASP A 1 122 ? 8.836 -8.547 -4.727 1 98.62 122 ASP A O 1
ATOM 1002 N N . VAL A 1 123 ? 7.906 -9.633 -2.936 1 97.88 123 VAL A N 1
ATOM 1003 C CA . VAL A 1 123 ? 8.945 -10.656 -2.926 1 97.88 123 VAL A CA 1
ATOM 1004 C C . VAL A 1 123 ? 8.297 -12.039 -2.979 1 97.88 123 VAL A C 1
ATOM 1006 O O . VAL A 1 123 ? 7.395 -12.344 -2.197 1 97.88 123 VAL A O 1
ATOM 1009 N N . LEU A 1 124 ? 8.719 -12.828 -3.908 1 97.81 124 LEU A N 1
ATOM 1010 C CA . LEU A 1 124 ? 8.414 -14.25 -3.973 1 97.81 124 LEU A CA 1
ATOM 1011 C C . LEU A 1 124 ? 9.516 -15.07 -3.309 1 97.81 124 LEU A C 1
ATOM 1013 O O . LEU A 1 124 ? 10.602 -15.227 -3.867 1 97.81 124 LEU A O 1
ATOM 1017 N N . ALA A 1 125 ? 9.242 -15.531 -2.184 1 94.62 125 ALA A N 1
ATOM 1018 C CA . ALA A 1 125 ? 10.211 -16.359 -1.462 1 94.62 125 ALA A CA 1
ATOM 1019 C C . ALA A 1 125 ? 9.883 -17.844 -1.587 1 94.62 125 ALA A C 1
ATOM 1021 O O . ALA A 1 125 ? 10.25 -18.484 -2.57 1 94.62 125 ALA A O 1
ATOM 1022 N N . THR A 1 126 ? 9.133 -18.406 -0.64 1 93.62 126 THR A N 1
ATOM 1023 C CA . THR A 1 126 ? 8.797 -19.812 -0.686 1 93.62 126 THR A CA 1
ATOM 1024 C C . THR A 1 126 ? 7.555 -20.047 -1.545 1 93.62 126 THR A C 1
ATOM 1026 O O . THR A 1 126 ? 7.289 -21.172 -1.971 1 93.62 126 THR A O 1
ATOM 1029 N N . GLY A 1 127 ? 6.793 -19.016 -1.685 1 95.69 127 GLY A N 1
ATOM 1030 C CA . GLY A 1 127 ? 5.566 -19.125 -2.457 1 95.69 127 GLY A CA 1
ATOM 1031 C C . GLY A 1 127 ? 4.336 -19.359 -1.597 1 95.69 127 GLY A C 1
ATOM 1032 O O . GLY A 1 127 ? 3.217 -19.422 -2.109 1 95.69 127 GLY A O 1
ATOM 1033 N N . GLY A 1 128 ? 4.488 -19.391 -0.285 1 94.56 128 GLY A N 1
ATOM 1034 C CA . GLY A 1 128 ? 3.385 -19.656 0.626 1 94.56 128 GLY A CA 1
ATOM 1035 C C . GLY A 1 128 ? 2.293 -18.609 0.563 1 94.56 128 GLY A C 1
ATOM 1036 O O . GLY A 1 128 ? 1.11 -18.938 0.454 1 94.56 128 GLY A O 1
ATOM 1037 N N . THR A 1 129 ? 2.701 -17.312 0.638 1 96.06 129 THR A N 1
ATOM 1038 C CA . THR A 1 129 ? 1.731 -16.219 0.548 1 96.06 129 THR A CA 1
ATOM 1039 C C . THR A 1 129 ? 0.996 -16.266 -0.789 1 96.06 129 THR A C 1
ATOM 1041 O O . THR A 1 129 ? -0.231 -16.141 -0.832 1 96.06 129 THR A O 1
ATOM 1044 N N . ALA A 1 130 ? 1.717 -16.453 -1.845 1 98 130 ALA A N 1
ATOM 1045 C CA . ALA A 1 130 ? 1.131 -16.516 -3.182 1 98 130 ALA A CA 1
ATOM 1046 C C . ALA A 1 130 ? 0.096 -17.625 -3.279 1 98 130 ALA A C 1
ATOM 1048 O O . ALA A 1 130 ? -0.994 -17.422 -3.82 1 98 130 ALA A O 1
ATOM 1049 N N . GLU A 1 131 ? 0.44 -18.734 -2.768 1 97.75 131 GLU A N 1
ATOM 1050 C CA . GLU A 1 131 ? -0.473 -19.875 -2.797 1 97.75 131 GLU A CA 1
ATOM 1051 C C . GLU A 1 131 ? -1.756 -19.578 -2.029 1 97.75 131 GLU A C 1
ATOM 1053 O O . GLU A 1 131 ? -2.852 -19.906 -2.484 1 97.75 131 GLU A O 1
ATOM 1058 N N . ALA A 1 132 ? -1.618 -19 -0.868 1 97.88 132 ALA A N 1
ATOM 1059 C CA . ALA A 1 132 ? -2.781 -18.625 -0.069 1 97.88 132 ALA A CA 1
ATOM 1060 C C . ALA A 1 132 ? -3.66 -17.625 -0.816 1 97.88 132 ALA A C 1
ATOM 1062 O O . ALA A 1 132 ? -4.891 -17.703 -0.768 1 97.88 132 ALA A O 1
ATOM 1063 N N . LEU A 1 133 ? -3.045 -16.703 -1.505 1 98.69 133 LEU A N 1
ATOM 1064 C CA . LEU A 1 133 ? -3.781 -15.719 -2.291 1 98.69 133 LEU A CA 1
ATOM 1065 C C . LEU A 1 133 ? -4.543 -16.391 -3.428 1 98.69 133 LEU A C 1
ATOM 1067 O O . LEU A 1 133 ? -5.699 -16.047 -3.691 1 98.69 133 LEU A O 1
ATOM 1071 N N . ILE A 1 134 ? -3.891 -17.281 -4.109 1 98.75 134 ILE A N 1
ATOM 1072 C CA . ILE A 1 134 ? -4.527 -18.031 -5.184 1 98.75 134 ILE A CA 1
ATOM 1073 C C . ILE A 1 134 ? -5.773 -18.734 -4.648 1 98.75 134 ILE A C 1
ATOM 1075 O O . ILE A 1 134 ? -6.852 -18.641 -5.246 1 98.75 134 ILE A O 1
ATOM 1079 N N . ARG A 1 135 ? -5.621 -19.375 -3.49 1 98.5 135 ARG A N 1
ATOM 1080 C CA . ARG A 1 135 ? -6.746 -20.078 -2.893 1 98.5 135 ARG A CA 1
ATOM 1081 C C . ARG A 1 135 ? -7.879 -19.125 -2.545 1 98.5 135 ARG A C 1
ATOM 1083 O O . ARG A 1 135 ? -9.055 -19.453 -2.729 1 98.5 135 ARG A O 1
ATOM 1090 N N . LEU A 1 136 ? -7.574 -17.984 -2.045 1 98.75 136 LEU A N 1
ATOM 1091 C CA . LEU A 1 136 ? -8.586 -16.984 -1.699 1 98.75 136 LEU A CA 1
ATOM 1092 C C . LEU A 1 136 ? -9.359 -16.547 -2.936 1 98.75 136 LEU A C 1
ATOM 1094 O O . LEU A 1 136 ? -10.586 -16.469 -2.908 1 98.75 136 LEU A O 1
ATOM 1098 N N . VAL A 1 137 ? -8.602 -16.219 -4.016 1 98.88 137 VAL A N 1
ATOM 1099 C CA . VAL A 1 137 ? -9.234 -15.773 -5.258 1 98.88 137 VAL A CA 1
ATOM 1100 C C . VAL A 1 137 ? -10.172 -16.859 -5.773 1 98.88 137 VAL A C 1
ATOM 1102 O O . VAL A 1 137 ? -11.32 -16.578 -6.133 1 98.88 137 VAL A O 1
ATOM 1105 N N . LYS A 1 138 ? -9.719 -18.078 -5.738 1 98.75 138 LYS A N 1
ATOM 1106 C CA . LYS A 1 138 ? -10.516 -19.203 -6.211 1 98.75 138 LYS A CA 1
ATOM 1107 C C . LYS A 1 138 ? -11.742 -19.422 -5.324 1 98.75 138 LYS A C 1
ATOM 1109 O O . LYS A 1 138 ? -12.82 -19.75 -5.816 1 98.75 138 LYS A O 1
ATOM 1114 N N . LYS A 1 139 ? -11.5 -19.266 -4.062 1 98.62 139 LYS A N 1
ATOM 1115 C CA . LYS A 1 139 ? -12.586 -19.422 -3.096 1 98.62 139 LYS A CA 1
ATOM 1116 C C . LYS A 1 139 ? -13.742 -18.484 -3.416 1 98.62 139 LYS A C 1
ATOM 1118 O O . LYS A 1 139 ? -14.906 -18.812 -3.191 1 98.62 139 LYS A O 1
ATOM 1123 N N . LEU A 1 140 ? -13.445 -17.328 -3.961 1 98.81 140 LEU A N 1
ATOM 1124 C CA . LEU A 1 140 ? -14.469 -16.344 -4.305 1 98.81 140 LEU A CA 1
ATOM 1125 C C . LEU A 1 140 ? -14.969 -16.547 -5.727 1 98.81 140 LEU A C 1
ATOM 1127 O O . LEU A 1 140 ? -15.844 -15.82 -6.199 1 98.81 140 LEU A O 1
ATOM 1131 N N . GLY A 1 141 ? -14.383 -17.516 -6.445 1 98.69 141 GLY A N 1
ATOM 1132 C CA . GLY A 1 141 ? -14.82 -17.859 -7.793 1 98.69 141 GLY A CA 1
ATOM 1133 C C . GLY A 1 141 ? -14.047 -17.125 -8.875 1 98.69 141 GLY A C 1
ATOM 1134 O O . GLY A 1 141 ? -14.422 -17.156 -10.047 1 98.69 141 GLY A O 1
ATOM 1135 N N . GLY A 1 142 ? -12.984 -16.422 -8.5 1 98.88 142 GLY A N 1
ATOM 1136 C CA . GLY A 1 142 ? -12.148 -15.734 -9.469 1 98.88 142 GLY A CA 1
ATOM 1137 C C . GLY A 1 142 ? -11.156 -16.656 -10.156 1 98.88 142 GLY A C 1
ATOM 1138 O O . GLY A 1 142 ? -11 -17.812 -9.766 1 98.88 142 GLY A O 1
ATOM 1139 N N . GLU A 1 143 ? -10.539 -16.078 -11.172 1 98.75 143 GLU A N 1
ATOM 1140 C CA . GLU A 1 143 ? -9.508 -16.781 -11.922 1 98.75 143 GLU A CA 1
ATOM 1141 C C . GLU A 1 143 ? -8.18 -16.047 -11.859 1 98.75 143 GLU A C 1
ATOM 1143 O O . GLU A 1 143 ? -8.086 -14.883 -12.273 1 98.75 143 GLU A O 1
ATOM 1148 N N . VAL A 1 144 ? -7.168 -16.719 -11.375 1 98.88 144 VAL A N 1
ATOM 1149 C CA . VAL A 1 144 ? -5.84 -16.109 -11.359 1 98.88 144 VAL A CA 1
ATOM 1150 C C . VAL A 1 144 ? -5.195 -16.234 -12.734 1 98.88 144 VAL A C 1
ATOM 1152 O O . VAL A 1 144 ? -4.922 -17.344 -13.195 1 98.88 144 VAL A O 1
ATOM 1155 N N . VAL A 1 145 ? -4.879 -15.125 -13.336 1 98.75 145 VAL A N 1
ATOM 1156 C CA . VAL A 1 145 ? -4.359 -15.148 -14.695 1 98.75 145 VAL A CA 1
ATOM 1157 C C . VAL A 1 145 ? -2.832 -15.102 -14.672 1 98.75 145 VAL A C 1
ATOM 1159 O O . VAL A 1 145 ? -2.17 -15.625 -15.57 1 98.75 145 VAL A O 1
ATOM 1162 N N . SER A 1 146 ? -2.316 -14.453 -13.734 1 98.88 146 SER A N 1
ATOM 1163 C CA . SER A 1 146 ? -0.873 -14.297 -13.578 1 98.88 146 SER A CA 1
ATOM 1164 C C . SER A 1 146 ? -0.518 -13.805 -12.18 1 98.88 146 SER A C 1
ATOM 1166 O O . SER A 1 146 ? -1.383 -13.32 -11.453 1 98.88 146 SER A O 1
ATOM 1168 N N . LEU A 1 147 ? 0.659 -14.07 -11.781 1 98.94 147 LEU A N 1
ATOM 1169 C CA . LEU A 1 147 ? 1.283 -13.523 -10.586 1 98.94 147 LEU A CA 1
ATOM 1170 C C . LEU A 1 147 ? 2.518 -12.703 -10.945 1 98.94 147 LEU A C 1
ATOM 1172 O O . LEU A 1 147 ? 3.352 -13.148 -11.734 1 98.94 147 LEU A O 1
ATOM 1176 N N . ALA A 1 148 ? 2.613 -11.516 -10.438 1 98.94 148 ALA A N 1
ATOM 1177 C CA . ALA A 1 148 ? 3.754 -10.656 -10.727 1 98.94 148 ALA A CA 1
ATOM 1178 C C . ALA A 1 148 ? 4.469 -10.242 -9.445 1 98.94 148 ALA A C 1
ATOM 1180 O O . ALA A 1 148 ? 3.824 -9.875 -8.453 1 98.94 148 ALA A O 1
ATOM 1181 N N . PHE A 1 149 ? 5.75 -10.32 -9.453 1 98.88 149 PHE A N 1
ATOM 1182 C CA . PHE A 1 149 ? 6.594 -9.961 -8.32 1 98.88 149 PHE A CA 1
ATOM 1183 C C . PHE A 1 149 ? 7.75 -9.07 -8.766 1 98.88 149 PHE A C 1
ATOM 1185 O O . PHE A 1 149 ? 8.242 -9.195 -9.891 1 98.88 149 PHE A O 1
ATOM 1192 N N . LEU A 1 150 ? 8.164 -8.203 -7.836 1 98.94 150 LEU A N 1
ATOM 1193 C CA . LEU A 1 150 ? 9.367 -7.41 -8.094 1 98.94 150 LEU A CA 1
ATOM 1194 C C . LEU A 1 150 ? 10.617 -8.266 -7.965 1 98.94 150 LEU A C 1
ATOM 1196 O O . LEU A 1 150 ? 11.484 -8.242 -8.844 1 98.94 150 LEU A O 1
ATOM 1200 N N . VAL A 1 151 ? 10.688 -9.047 -6.895 1 98.81 151 VAL A N 1
ATOM 1201 C CA . VAL A 1 151 ? 11.867 -9.844 -6.574 1 98.81 151 VAL A CA 1
ATOM 1202 C C . VAL A 1 151 ? 11.477 -11.312 -6.422 1 98.81 151 VAL A C 1
ATOM 1204 O O . VAL A 1 151 ? 10.453 -11.625 -5.809 1 98.81 151 VAL A O 1
ATOM 1207 N N . GLU A 1 152 ? 12.234 -12.18 -6.926 1 98.56 152 GLU A N 1
ATOM 1208 C CA . GLU A 1 152 ? 12.133 -13.617 -6.707 1 98.56 152 GLU A CA 1
ATOM 1209 C C . GLU A 1 152 ? 13.391 -14.172 -6.047 1 98.56 152 GLU A C 1
ATOM 1211 O O . GLU A 1 152 ? 14.508 -13.891 -6.5 1 98.56 152 GLU A O 1
ATOM 1216 N N . LEU A 1 153 ? 13.18 -14.828 -4.926 1 97.38 153 LEU A N 1
ATOM 1217 C CA . LEU A 1 153 ? 14.258 -15.617 -4.336 1 97.38 153 LEU A CA 1
ATOM 1218 C C . LEU A 1 153 ? 14.242 -17.047 -4.875 1 97.38 153 LEU A C 1
ATOM 1220 O O . LEU A 1 153 ? 13.742 -17.953 -4.215 1 97.38 153 LEU A O 1
ATOM 1224 N N . SER A 1 154 ? 14.898 -17.25 -5.949 1 97.62 154 SER A N 1
ATOM 1225 C CA . SER A 1 154 ? 14.773 -18.484 -6.727 1 97.62 154 SER A CA 1
ATOM 1226 C C . SER A 1 154 ? 15.383 -19.672 -5.988 1 97.62 154 SER A C 1
ATOM 1228 O O . SER A 1 154 ? 14.961 -20.812 -6.188 1 97.62 154 SER A O 1
ATOM 1230 N N . TYR A 1 155 ? 16.328 -19.422 -5.117 1 95.44 155 TYR A N 1
ATOM 1231 C CA . TYR A 1 155 ? 16.984 -20.5 -4.402 1 95.44 155 TYR A CA 1
ATOM 1232 C C . TYR A 1 155 ? 16.031 -21.188 -3.438 1 95.44 155 TYR A C 1
ATOM 1234 O O . TYR A 1 155 ? 16.312 -22.281 -2.941 1 95.44 155 TYR A O 1
ATOM 1242 N N . LEU A 1 156 ? 14.922 -20.609 -3.213 1 95.38 156 LEU A N 1
ATOM 1243 C CA . LEU A 1 156 ? 13.914 -21.234 -2.363 1 95.38 156 LEU A CA 1
ATOM 1244 C C . LEU A 1 156 ? 12.922 -22.031 -3.199 1 95.38 156 LEU A C 1
ATOM 1246 O O . LEU A 1 156 ? 11.969 -22.609 -2.66 1 95.38 156 LEU A O 1
ATOM 1250 N N . GLU A 1 157 ? 13.047 -22.016 -4.512 1 97.06 157 GLU A N 1
ATOM 1251 C CA . GLU A 1 157 ? 12.289 -22.812 -5.477 1 97.06 157 GLU A CA 1
ATOM 1252 C C . GLU A 1 157 ? 10.789 -22.578 -5.324 1 97.06 157 GLU A C 1
ATOM 1254 O O . GLU A 1 157 ? 10.016 -23.531 -5.234 1 97.06 157 GLU A O 1
ATOM 1259 N N . PRO A 1 158 ? 10.422 -21.312 -5.332 1 96.88 158 PRO A N 1
ATOM 1260 C CA . PRO A 1 158 ? 9 -21.031 -5.109 1 96.88 158 PRO A CA 1
ATOM 1261 C C . PRO A 1 158 ? 8.117 -21.531 -6.246 1 96.88 158 PRO A C 1
ATOM 1263 O O . PRO A 1 158 ? 6.918 -21.75 -6.051 1 96.88 158 PRO A O 1
ATOM 1266 N N . ARG A 1 159 ? 8.578 -21.641 -7.43 1 97.19 159 ARG A N 1
ATOM 1267 C CA . ARG A 1 159 ? 7.789 -22 -8.602 1 97.19 159 ARG A CA 1
ATOM 1268 C C . ARG A 1 159 ? 7.312 -23.438 -8.539 1 97.19 159 ARG A C 1
ATOM 1270 O O . ARG A 1 159 ? 6.363 -23.828 -9.227 1 97.19 159 ARG A O 1
ATOM 1277 N N . LYS A 1 160 ? 8.008 -24.266 -7.73 1 97.25 160 LYS A N 1
ATOM 1278 C CA . LYS A 1 160 ? 7.52 -25.625 -7.504 1 97.25 160 LYS A CA 1
ATOM 1279 C C . LYS A 1 160 ? 6.137 -25.609 -6.859 1 97.25 160 LYS A C 1
ATOM 1281 O O . LYS A 1 160 ? 5.262 -26.375 -7.238 1 97.25 160 LYS A O 1
ATOM 1286 N N . ARG A 1 161 ? 6 -24.656 -5.93 1 94.75 161 ARG A N 1
ATOM 1287 C CA . ARG A 1 161 ? 4.734 -24.516 -5.211 1 94.75 161 ARG A CA 1
ATOM 1288 C C . ARG A 1 161 ? 3.664 -23.906 -6.102 1 94.75 161 ARG A C 1
ATOM 1290 O O . ARG A 1 161 ? 2.469 -24.062 -5.852 1 94.75 161 ARG A O 1
ATOM 1297 N N . LEU A 1 162 ? 4.133 -23.203 -7.113 1 98.19 162 LEU A N 1
ATOM 1298 C CA . LEU A 1 162 ? 3.223 -22.438 -7.953 1 98.19 162 LEU A CA 1
ATOM 1299 C C . LEU A 1 162 ? 3.15 -23.031 -9.359 1 98.19 162 LEU A C 1
ATOM 1301 O O . LEU A 1 162 ? 2.885 -22.312 -10.32 1 98.19 162 LEU A O 1
ATOM 1305 N N . GLU A 1 163 ? 3.43 -24.281 -9.367 1 97.38 163 GLU A N 1
ATOM 1306 C CA . GLU A 1 163 ? 3.373 -24.969 -10.656 1 97.38 163 GLU A CA 1
ATOM 1307 C C . GLU A 1 163 ? 1.999 -24.812 -11.305 1 97.38 163 GLU A C 1
ATOM 1309 O O . GLU A 1 163 ? 0.973 -24.938 -10.633 1 97.38 163 GLU A O 1
ATOM 1314 N N . GLY A 1 164 ? 1.95 -24.516 -12.602 1 97.38 164 GLY A N 1
ATOM 1315 C CA . GLY A 1 164 ? 0.695 -24.375 -13.328 1 97.38 164 GLY A CA 1
ATOM 1316 C C . GLY A 1 164 ? 0.23 -22.938 -13.438 1 97.38 164 GLY A C 1
ATOM 1317 O O . GLY A 1 164 ? -0.703 -22.625 -14.188 1 97.38 164 GLY A O 1
ATOM 1318 N N . TYR A 1 165 ? 0.898 -22.109 -12.688 1 98.56 165 TYR A N 1
ATOM 1319 C CA . TYR A 1 165 ? 0.513 -20.703 -12.742 1 98.56 165 TYR A CA 1
ATOM 1320 C C . TYR A 1 165 ? 1.545 -19.891 -13.508 1 98.56 165 TYR A C 1
ATOM 1322 O O . TYR A 1 165 ? 2.707 -20.281 -13.617 1 98.56 165 TYR A O 1
ATOM 1330 N N . ASP A 1 166 ? 1.107 -18.797 -14.141 1 98.69 166 ASP A N 1
ATOM 1331 C CA . ASP A 1 166 ? 1.975 -17.844 -14.82 1 98.69 166 ASP A CA 1
ATOM 1332 C C . ASP A 1 166 ? 2.639 -16.891 -13.836 1 98.69 166 ASP A C 1
ATOM 1334 O O . ASP A 1 166 ? 2.004 -15.945 -13.344 1 98.69 166 ASP A O 1
ATOM 1338 N N . VAL A 1 167 ? 3.898 -17.125 -13.57 1 98.81 167 VAL A N 1
ATOM 1339 C CA . VAL A 1 167 ? 4.637 -16.344 -12.594 1 98.81 167 VAL A CA 1
ATOM 1340 C C . VAL A 1 167 ? 5.629 -15.43 -13.312 1 98.81 167 VAL A C 1
ATOM 1342 O O . VAL A 1 167 ? 6.488 -15.898 -14.062 1 98.81 167 VAL A O 1
ATOM 1345 N N . LYS A 1 168 ? 5.488 -14.117 -13.141 1 98.81 168 LYS A N 1
ATOM 1346 C CA . LYS A 1 168 ? 6.359 -13.102 -13.727 1 98.81 168 LYS A CA 1
ATOM 1347 C C . LYS A 1 168 ? 7.16 -12.375 -12.641 1 98.81 168 LYS A C 1
ATOM 1349 O O . LYS A 1 168 ? 6.594 -11.906 -11.648 1 98.81 168 LYS A O 1
ATOM 1354 N N . THR A 1 169 ? 8.43 -12.305 -12.797 1 98.69 169 THR A N 1
ATOM 1355 C CA . THR A 1 169 ? 9.273 -11.617 -11.836 1 98.69 169 THR A CA 1
ATOM 1356 C C . THR A 1 169 ? 10.25 -10.68 -12.539 1 98.69 169 THR A C 1
ATOM 1358 O O . THR A 1 169 ? 10.68 -10.961 -13.664 1 98.69 169 THR A O 1
ATOM 1361 N N . LEU A 1 170 ? 10.586 -9.609 -11.945 1 98.38 170 LEU A N 1
ATOM 1362 C CA . LEU A 1 170 ? 11.438 -8.609 -12.578 1 98.38 170 LEU A CA 1
ATOM 1363 C C . LEU A 1 170 ? 12.906 -8.836 -12.227 1 98.38 170 LEU A C 1
ATOM 1365 O O . LEU A 1 170 ? 13.773 -8.781 -13.094 1 98.38 170 LEU A O 1
ATOM 1369 N N . ILE A 1 171 ? 13.203 -9.039 -10.93 1 98.5 171 ILE A N 1
ATOM 1370 C CA . ILE A 1 171 ? 14.555 -9.227 -10.422 1 98.5 171 ILE A CA 1
ATOM 1371 C C . ILE A 1 171 ? 14.68 -10.609 -9.789 1 98.5 171 ILE A C 1
ATOM 1373 O O . ILE A 1 171 ? 13.914 -10.969 -8.891 1 98.5 171 ILE A O 1
ATOM 1377 N N . VAL A 1 172 ? 15.617 -11.414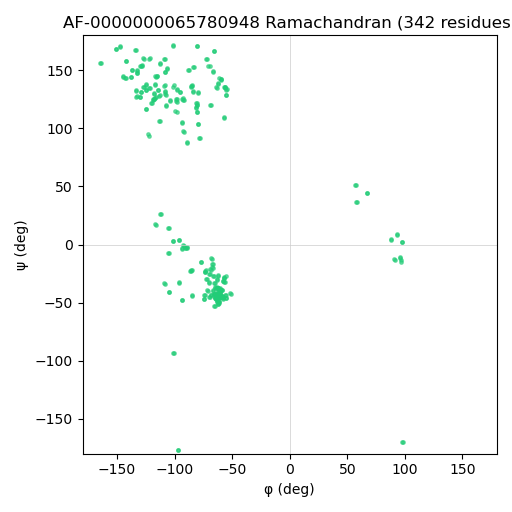 -10.188 1 98.12 172 VAL A N 1
ATOM 1378 C CA . VAL A 1 172 ? 15.773 -12.773 -9.688 1 98.12 172 VAL A CA 1
ATOM 1379 C C . VAL A 1 172 ? 17.109 -12.906 -8.961 1 98.12 172 VAL A C 1
ATOM 1381 O O . VAL A 1 172 ? 18.141 -12.492 -9.477 1 98.12 172 VAL A O 1
ATOM 1384 N N . TYR A 1 173 ? 17.031 -13.367 -7.742 1 97.25 173 TYR A N 1
ATOM 1385 C CA . TYR A 1 173 ? 18.203 -13.742 -6.973 1 97.25 173 TYR A CA 1
ATOM 1386 C C . TYR A 1 173 ? 18.375 -15.258 -6.93 1 97.25 173 TYR A C 1
ATOM 1388 O O . TYR A 1 173 ? 17.391 -15.992 -6.773 1 97.25 173 TYR A O 1
ATOM 1396 N N . MET B 1 1 ? -15.422 16.016 -18.625 1 45.97 1 MET B N 1
ATOM 1397 C CA . MET B 1 1 ? -15.68 14.617 -18.297 1 45.97 1 MET B CA 1
ATOM 1398 C C . MET B 1 1 ? -16.422 14.492 -16.969 1 45.97 1 MET B C 1
ATOM 1400 O O . MET B 1 1 ? -16.203 15.289 -16.062 1 45.97 1 MET B O 1
ATOM 1404 N N . PHE B 1 2 ? -17.5 13.891 -16.859 1 66.69 2 PHE B N 1
ATOM 1405 C CA . PHE B 1 2 ? -18.422 13.797 -15.734 1 66.69 2 PHE B CA 1
ATOM 1406 C C . PHE B 1 2 ? -17.703 13.242 -14.508 1 66.69 2 PHE B C 1
ATOM 1408 O O . PHE B 1 2 ? -16.984 12.25 -14.594 1 66.69 2 PHE B O 1
ATOM 1415 N N . LYS B 1 3 ? -17.5 14.117 -13.516 1 85.38 3 LYS B N 1
ATOM 1416 C CA . LYS B 1 3 ? -16.859 13.734 -12.266 1 85.38 3 LYS B CA 1
ATOM 1417 C C . LYS B 1 3 ? -17.75 12.805 -11.445 1 85.38 3 LYS B C 1
ATOM 1419 O O . LYS B 1 3 ? -18.922 13.102 -11.227 1 85.38 3 LYS B O 1
ATOM 1424 N N . LEU B 1 4 ? -17.188 11.578 -11.188 1 93.25 4 LEU B N 1
ATOM 1425 C CA . LEU B 1 4 ? -17.891 10.594 -10.367 1 93.25 4 LEU B CA 1
ATOM 1426 C C . LEU B 1 4 ? -18.156 11.141 -8.969 1 93.25 4 LEU B C 1
ATOM 1428 O O . LEU B 1 4 ? -17.344 11.906 -8.438 1 93.25 4 LEU B O 1
ATOM 1432 N N . ASP B 1 5 ? -19.328 10.789 -8.438 1 97.25 5 ASP B N 1
ATOM 1433 C CA . ASP B 1 5 ? -19.531 10.969 -7.004 1 97.25 5 ASP B CA 1
ATOM 1434 C C . ASP B 1 5 ? -18.844 9.852 -6.211 1 97.25 5 ASP B C 1
ATOM 1436 O O . ASP B 1 5 ? -19.453 8.82 -5.926 1 97.25 5 ASP B O 1
ATOM 1440 N N . LEU B 1 6 ? -17.656 10.07 -5.836 1 98.25 6 LEU B N 1
ATOM 1441 C CA . LEU B 1 6 ? -16.797 9.047 -5.234 1 98.25 6 LEU B CA 1
ATOM 1442 C C . LEU B 1 6 ? -17.391 8.57 -3.912 1 98.25 6 LEU B C 1
ATOM 1444 O O . LEU B 1 6 ? -17.109 7.441 -3.482 1 98.25 6 LEU B O 1
ATOM 1448 N N . LYS B 1 7 ? -18.078 9.422 -3.229 1 97.44 7 LYS B N 1
ATOM 1449 C CA . LYS B 1 7 ? -18.688 9.062 -1.944 1 97.44 7 LYS B CA 1
ATOM 1450 C C . LYS B 1 7 ? -19.594 7.852 -2.082 1 97.44 7 LYS B C 1
ATOM 1452 O O . LYS B 1 7 ? -19.766 7.086 -1.133 1 97.44 7 LYS B O 1
ATOM 1457 N N . ARG B 1 8 ? -20.141 7.664 -3.281 1 97.69 8 ARG B N 1
ATOM 1458 C CA . ARG B 1 8 ? -21.062 6.562 -3.537 1 97.69 8 ARG B CA 1
ATOM 1459 C C . ARG B 1 8 ? -20.344 5.219 -3.461 1 97.69 8 ARG B C 1
ATOM 1461 O O . ARG B 1 8 ? -20.984 4.172 -3.35 1 97.69 8 ARG B O 1
ATOM 1468 N N . PHE B 1 9 ? -19.062 5.242 -3.525 1 98.31 9 PHE B N 1
ATOM 1469 C CA . PHE B 1 9 ? -18.281 4.008 -3.529 1 98.31 9 PHE B CA 1
ATOM 1470 C C . PHE B 1 9 ? -17.688 3.738 -2.15 1 98.31 9 PHE B C 1
ATOM 1472 O O . PHE B 1 9 ? -16.938 2.783 -1.972 1 98.31 9 PHE B O 1
ATOM 1479 N N . ILE B 1 10 ? -17.969 4.531 -1.197 1 98.44 10 ILE B N 1
ATOM 1480 C CA . ILE B 1 10 ? -17.516 4.324 0.175 1 98.44 10 ILE B CA 1
ATOM 1481 C C . ILE B 1 10 ? -18.641 3.682 0.992 1 98.44 10 ILE B C 1
ATOM 1483 O O . ILE B 1 10 ? -19.766 4.195 1.036 1 98.44 10 ILE B O 1
ATOM 1487 N N . ARG B 1 11 ? -18.344 2.535 1.597 1 98.19 11 ARG B N 1
ATOM 1488 C CA . ARG B 1 11 ? -19.312 1.769 2.365 1 98.19 11 ARG B CA 1
ATOM 1489 C C . ARG B 1 11 ? -19.266 2.146 3.842 1 98.19 11 ARG B C 1
ATOM 1491 O O . ARG B 1 11 ? -18.203 2.162 4.449 1 98.19 11 ARG B O 1
ATOM 1498 N N . ASP B 1 12 ? -20.391 2.527 4.371 1 97.12 12 ASP B N 1
ATOM 1499 C CA . ASP B 1 12 ? -20.5 2.773 5.805 1 97.12 12 ASP B CA 1
ATOM 1500 C C . ASP B 1 12 ? -20.688 1.467 6.574 1 97.12 12 ASP B C 1
ATOM 1502 O O . ASP B 1 12 ? -21.625 0.707 6.293 1 97.12 12 ASP B O 1
ATOM 1506 N N . ILE B 1 13 ? -19.812 1.215 7.465 1 97.19 13 ILE B N 1
ATOM 1507 C CA . ILE B 1 13 ? -19.906 0.039 8.32 1 97.19 13 ILE B CA 1
ATOM 1508 C C . ILE B 1 13 ? -20.156 0.471 9.766 1 97.19 13 ILE B C 1
ATOM 1510 O O . ILE B 1 13 ? -19.234 0.928 10.453 1 97.19 13 ILE B O 1
ATOM 1514 N N . PRO B 1 14 ? -21.281 0.31 10.227 1 94.56 14 PRO B N 1
ATOM 1515 C CA . PRO B 1 14 ? -21.578 0.723 11.602 1 94.56 14 PRO B CA 1
ATOM 1516 C C . PRO B 1 14 ? -20.875 -0.158 12.641 1 94.56 14 PRO B C 1
ATOM 1518 O O . PRO B 1 14 ? -20.578 -1.322 12.367 1 94.56 14 PRO B O 1
ATOM 1521 N N . ASP B 1 15 ? -20.609 0.384 13.844 1 91.12 15 ASP B N 1
ATOM 1522 C CA . ASP B 1 15 ? -20.125 -0.312 15.031 1 91.12 15 ASP B CA 1
ATOM 1523 C C . ASP B 1 15 ? -18.812 -1.023 14.766 1 91.12 15 ASP B C 1
ATOM 1525 O O . ASP B 1 15 ? -18.609 -2.16 15.195 1 91.12 15 ASP B O 1
ATOM 1529 N N . PHE B 1 16 ? -17.969 -0.404 13.953 1 87.88 16 PHE B N 1
ATOM 1530 C CA . PHE B 1 16 ? -16.625 -0.89 13.648 1 87.88 16 PHE B CA 1
ATOM 1531 C C . PHE B 1 16 ? -15.602 0.24 13.734 1 87.88 16 PHE B C 1
ATOM 1533 O O . PHE B 1 16 ? -15.805 1.311 13.156 1 87.88 16 PHE B O 1
ATOM 1540 N N . PRO B 1 17 ? -14.516 -0.08 14.43 1 83.12 17 PRO B N 1
ATOM 1541 C CA . PRO B 1 17 ? -14.102 -1.285 15.148 1 83.12 17 PRO B CA 1
ATOM 1542 C C . PRO B 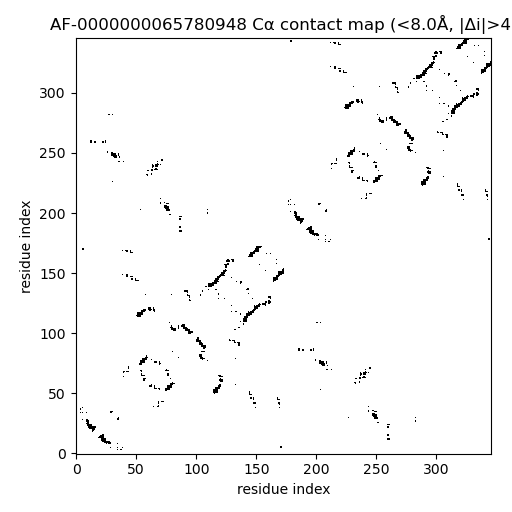1 17 ? -14.797 -1.436 16.5 1 83.12 17 PRO B C 1
ATOM 1544 O O . PRO B 1 17 ? -14.695 -2.488 17.125 1 83.12 17 PRO B O 1
ATOM 1547 N N . GLN B 1 18 ? -15.422 -0.302 16.953 1 84.5 18 GLN B N 1
ATOM 1548 C CA . GLN B 1 18 ? -16.156 -0.366 18.219 1 84.5 18 GLN B CA 1
ATOM 1549 C C . GLN B 1 18 ? -17.594 0.143 18.031 1 84.5 18 GLN B C 1
ATOM 1551 O O . GLN B 1 18 ? -17.891 0.864 17.078 1 84.5 18 GLN B O 1
ATOM 1556 N N . LYS B 1 19 ? -18.469 -0.281 19 1 88.75 19 LYS B N 1
ATOM 1557 C CA . LYS B 1 19 ? -19.859 0.134 18.969 1 88.75 19 LYS B CA 1
ATOM 1558 C C . LYS B 1 19 ? -19.984 1.654 18.906 1 88.75 19 LYS B C 1
ATOM 1560 O O . LYS B 1 19 ? -19.266 2.367 19.609 1 88.75 19 LYS B O 1
ATOM 1565 N N . GLY B 1 20 ? -20.859 2.156 18 1 88.19 20 GLY B N 1
ATOM 1566 C CA . GLY B 1 20 ? -21.125 3.582 17.922 1 88.19 20 GLY B CA 1
ATOM 1567 C C . GLY B 1 20 ? -20.312 4.285 16.844 1 88.19 20 GLY B C 1
ATOM 1568 O O . GLY B 1 20 ? -20.594 5.438 16.5 1 88.19 20 GLY B O 1
ATOM 1569 N N . ILE B 1 21 ? -19.281 3.631 16.328 1 87.25 21 ILE B N 1
ATOM 1570 C CA . ILE B 1 21 ? -18.406 4.211 15.312 1 87.25 21 ILE B CA 1
ATOM 1571 C C . ILE B 1 21 ? -18.828 3.732 13.93 1 87.25 21 ILE B C 1
ATOM 1573 O O . ILE B 1 21 ? -19.156 2.557 13.742 1 87.25 21 ILE B O 1
ATOM 1577 N N . VAL B 1 22 ? -18.922 4.691 13 1 93.2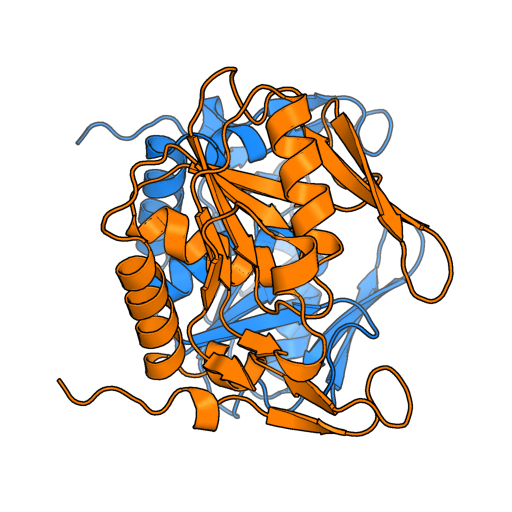5 22 VAL B N 1
ATOM 1578 C CA . VAL B 1 22 ? -19.172 4.32 11.609 1 93.25 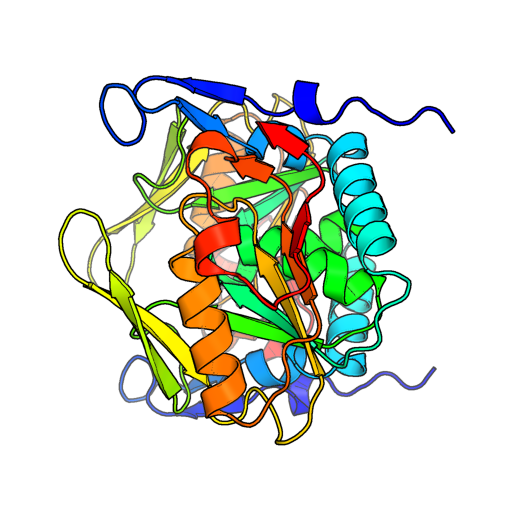22 VAL B CA 1
ATOM 1579 C C . VAL B 1 22 ? -17.859 4.301 10.844 1 93.25 22 VAL B C 1
ATOM 1581 O O . VAL B 1 22 ? -17.234 5.344 10.641 1 93.25 22 VAL B O 1
ATOM 1584 N N . PHE B 1 23 ? -17.484 3.143 10.422 1 95.38 23 PHE B N 1
ATOM 1585 C CA . PHE B 1 23 ? -16.266 2.979 9.641 1 95.38 23 PHE B CA 1
ATOM 1586 C C . PHE B 1 23 ? -16.531 3.258 8.164 1 95.38 23 PHE B C 1
ATOM 1588 O O . PHE B 1 23 ? -17.5 2.744 7.59 1 95.38 23 PHE B O 1
ATOM 1595 N N . ARG B 1 24 ? -15.664 4.07 7.613 1 97.25 24 ARG B N 1
ATOM 1596 C CA . ARG B 1 24 ? -15.742 4.352 6.184 1 97.25 24 ARG B CA 1
ATOM 1597 C C . ARG B 1 24 ? -14.867 3.391 5.387 1 97.25 24 ARG B C 1
ATOM 1599 O O . ARG B 1 24 ? -13.656 3.594 5.281 1 97.25 24 ARG B O 1
ATOM 1606 N N . ASP B 1 25 ? -15.469 2.4 4.895 1 98.06 25 ASP B N 1
ATOM 1607 C CA . ASP B 1 25 ? -14.758 1.383 4.125 1 98.06 25 ASP B CA 1
ATOM 1608 C C . ASP B 1 25 ? -14.531 1.843 2.686 1 98.06 25 ASP B C 1
ATOM 1610 O O . ASP B 1 25 ? -15.469 1.916 1.895 1 98.06 25 ASP B O 1
ATOM 1614 N N . ILE B 1 26 ? -13.297 2.037 2.35 1 98.69 26 ILE B N 1
ATOM 1615 C CA . ILE B 1 26 ? -12.984 2.596 1.038 1 98.69 26 ILE B CA 1
ATOM 1616 C C . ILE B 1 26 ? -12.758 1.464 0.037 1 98.69 26 ILE B C 1
ATOM 1618 O O . ILE B 1 26 ? -12.516 1.713 -1.146 1 98.69 26 ILE B O 1
ATOM 1622 N N . THR B 1 27 ? -12.852 0.185 0.422 1 98.75 27 THR B N 1
ATOM 1623 C CA . THR B 1 27 ? -12.445 -0.942 -0.412 1 98.75 27 THR B CA 1
ATOM 1624 C C . THR B 1 27 ? -13.328 -1.045 -1.649 1 98.75 27 THR B C 1
ATOM 1626 O O . THR B 1 27 ? -12.859 -1.404 -2.73 1 98.75 27 THR B O 1
ATOM 1629 N N . PRO B 1 28 ? -14.633 -0.688 -1.58 1 98.75 28 PRO B N 1
ATOM 1630 C CA . PRO B 1 28 ? -15.406 -0.711 -2.824 1 98.75 28 PRO B CA 1
ATOM 1631 C C . PRO B 1 28 ? -14.914 0.319 -3.842 1 98.75 28 PRO B C 1
ATOM 1633 O O . PRO B 1 28 ? -14.961 0.068 -5.047 1 98.75 28 PRO B O 1
ATOM 1636 N N . LEU B 1 29 ? -14.516 1.473 -3.365 1 98.88 29 LEU B N 1
ATOM 1637 C CA . LEU B 1 29 ? -13.945 2.486 -4.246 1 98.88 29 LEU B CA 1
ATOM 1638 C C . LEU B 1 29 ? -12.688 1.966 -4.934 1 98.88 29 LEU B C 1
ATOM 1640 O O . LEU B 1 29 ? -12.531 2.125 -6.145 1 98.88 29 LEU B O 1
ATOM 1644 N N . LEU B 1 30 ? -11.781 1.308 -4.188 1 98.94 30 LEU B N 1
ATOM 1645 C CA . LEU B 1 30 ? -10.531 0.77 -4.715 1 98.94 30 LEU B CA 1
ATOM 1646 C C . LEU B 1 30 ? -10.797 -0.304 -5.762 1 98.94 30 LEU B C 1
ATOM 1648 O O . LEU B 1 30 ? -10.086 -0.393 -6.766 1 98.94 30 LEU B O 1
ATOM 1652 N N . ARG B 1 31 ? -11.789 -1.07 -5.539 1 98.81 31 ARG B N 1
ATOM 1653 C CA . ARG B 1 31 ? -12.125 -2.213 -6.383 1 98.81 31 ARG B CA 1
ATOM 1654 C C . ARG B 1 31 ? -12.656 -1.756 -7.738 1 98.81 31 ARG B C 1
ATOM 1656 O O . ARG B 1 31 ? -12.469 -2.443 -8.742 1 98.81 31 ARG B O 1
ATOM 1663 N N . ASN B 1 32 ? -13.336 -0.642 -7.75 1 98.69 32 ASN B N 1
ATOM 1664 C CA . ASN B 1 32 ? -13.906 -0.104 -8.977 1 98.69 32 ASN B CA 1
ATOM 1665 C C . ASN B 1 32 ? -12.867 0.652 -9.797 1 98.69 32 ASN B C 1
ATOM 1667 O O . ASN B 1 32 ? -12.352 1.681 -9.359 1 98.69 32 ASN B O 1
ATOM 1671 N N . GLN B 1 33 ? -12.609 0.155 -11.008 1 98.31 33 GLN B N 1
ATOM 1672 C CA . GLN B 1 33 ? -11.492 0.673 -11.797 1 98.31 33 GLN B CA 1
ATOM 1673 C C . GLN B 1 33 ? -11.672 2.16 -12.086 1 98.31 33 GLN B C 1
ATOM 1675 O O . GLN B 1 33 ? -10.711 2.932 -12 1 98.31 33 GLN B O 1
ATOM 1680 N N . GLU B 1 34 ? -12.82 2.609 -12.406 1 98.38 34 GLU B N 1
ATOM 1681 C CA . GLU B 1 34 ? -13.062 4.016 -12.727 1 98.38 34 GLU B CA 1
ATOM 1682 C C . GLU B 1 34 ? -12.938 4.887 -11.477 1 98.38 34 GLU B C 1
ATOM 1684 O O . GLU B 1 34 ? -12.312 5.949 -11.516 1 98.38 34 GLU B O 1
ATOM 1689 N N . ALA B 1 35 ? -13.539 4.434 -10.367 1 98.81 35 ALA B N 1
ATOM 1690 C CA . ALA B 1 35 ? -13.516 5.195 -9.125 1 98.81 35 ALA B CA 1
ATOM 1691 C C . ALA B 1 35 ? -12.094 5.312 -8.578 1 98.81 35 ALA B C 1
ATOM 1693 O O . ALA B 1 35 ? -11.688 6.379 -8.109 1 98.81 35 ALA B O 1
ATOM 1694 N N . PHE B 1 36 ? -11.367 4.191 -8.648 1 98.88 36 PHE B N 1
ATOM 1695 C CA . PHE B 1 36 ? -9.992 4.199 -8.172 1 98.88 36 PHE B CA 1
ATOM 1696 C C . PHE B 1 36 ? -9.148 5.18 -8.969 1 98.88 36 PHE B C 1
ATOM 1698 O O . PHE B 1 36 ? -8.477 6.043 -8.398 1 98.88 36 PHE B O 1
ATOM 1705 N N . LYS B 1 37 ? -9.219 5.086 -10.266 1 98.75 37 LYS B N 1
ATOM 1706 C CA . LYS B 1 37 ? -8.469 5.977 -11.148 1 98.75 37 LYS B CA 1
ATOM 1707 C C . LYS B 1 37 ? -8.844 7.438 -10.891 1 98.75 37 LYS B C 1
ATOM 1709 O O . LYS B 1 37 ? -7.965 8.297 -10.781 1 98.75 37 LYS B O 1
ATOM 1714 N N . GLU B 1 38 ? -10.117 7.688 -10.773 1 98.75 38 GLU B N 1
ATOM 1715 C CA . GLU B 1 38 ? -10.586 9.055 -10.57 1 98.75 38 GLU B CA 1
ATOM 1716 C C . GLU B 1 38 ? -10.133 9.594 -9.219 1 98.75 38 GLU B C 1
ATOM 1718 O O . GLU B 1 38 ? -9.766 10.766 -9.102 1 98.75 38 GLU B O 1
ATOM 1723 N N . ALA B 1 39 ? -10.219 8.773 -8.195 1 98.88 39 ALA B N 1
ATOM 1724 C CA . ALA B 1 39 ? -9.773 9.195 -6.875 1 98.88 39 ALA B CA 1
ATOM 1725 C C . ALA B 1 39 ? -8.305 9.617 -6.898 1 98.88 39 ALA B C 1
ATOM 1727 O O . ALA B 1 39 ? -7.949 10.688 -6.395 1 98.88 39 ALA B O 1
ATOM 1728 N N . ILE B 1 40 ? -7.465 8.805 -7.531 1 98.94 40 ILE B N 1
ATOM 1729 C CA . ILE B 1 40 ? -6.039 9.109 -7.613 1 98.94 40 ILE B CA 1
ATOM 1730 C C . ILE B 1 40 ? -5.828 10.391 -8.406 1 98.94 40 ILE B C 1
ATOM 1732 O O . ILE B 1 40 ? -5.074 11.273 -7.988 1 98.94 40 ILE B O 1
ATOM 1736 N N . ASP B 1 41 ? -6.477 10.492 -9.523 1 98.88 41 ASP B N 1
ATOM 1737 C CA . ASP B 1 41 ? -6.34 11.672 -10.367 1 98.88 41 ASP B CA 1
ATOM 1738 C C . ASP B 1 41 ? -6.727 12.945 -9.602 1 98.88 41 ASP B C 1
ATOM 1740 O O . ASP B 1 41 ? -6.004 13.938 -9.641 1 98.88 41 ASP B O 1
ATOM 1744 N N . ARG B 1 42 ? -7.809 12.898 -8.898 1 98.88 42 ARG B N 1
ATOM 1745 C CA . ARG B 1 42 ? -8.305 14.07 -8.18 1 98.88 42 ARG B CA 1
ATOM 1746 C C . ARG B 1 42 ? -7.414 14.391 -6.988 1 98.88 42 ARG B C 1
ATOM 1748 O O . ARG B 1 42 ? -7.203 15.562 -6.66 1 98.88 42 ARG B O 1
ATOM 1755 N N . MET B 1 43 ? -6.965 13.398 -6.289 1 98.81 43 MET B N 1
ATOM 1756 C CA . MET B 1 43 ? -6.039 13.656 -5.191 1 98.81 43 MET B CA 1
ATOM 1757 C C . MET B 1 43 ? -4.758 14.312 -5.699 1 98.81 43 MET B C 1
ATOM 1759 O O . MET B 1 43 ? -4.211 15.203 -5.047 1 98.81 43 MET B O 1
ATOM 1763 N N . CYS B 1 44 ? -4.258 13.836 -6.828 1 98.88 44 CYS B N 1
ATOM 1764 C CA . CYS B 1 44 ? -3.08 14.453 -7.43 1 98.88 44 CYS B CA 1
ATOM 1765 C C . CYS B 1 44 ? -3.363 15.898 -7.828 1 98.88 44 CYS B C 1
ATOM 1767 O O . CYS B 1 44 ? -2.492 16.766 -7.707 1 98.88 44 CYS B O 1
ATOM 1769 N N . GLU B 1 45 ? -4.547 16.141 -8.305 1 98.62 45 GLU B N 1
ATOM 1770 C CA . GLU B 1 45 ? -4.945 17.5 -8.664 1 98.62 45 GLU B CA 1
ATOM 1771 C C . GLU B 1 45 ? -4.934 18.422 -7.453 1 98.62 45 GLU B C 1
ATOM 1773 O O . GLU B 1 45 ? -4.582 19.609 -7.562 1 98.62 45 GLU B O 1
ATOM 1778 N N . LEU B 1 46 ? -5.336 17.922 -6.273 1 98.44 46 LEU B N 1
ATOM 1779 C CA . LEU B 1 46 ? -5.375 18.703 -5.043 1 98.44 46 LEU B CA 1
ATOM 1780 C C . LEU B 1 46 ? -4 19.281 -4.727 1 98.44 46 LEU B C 1
ATOM 1782 O O . LEU B 1 46 ? -3.896 20.328 -4.086 1 98.44 46 LEU B O 1
ATOM 1786 N N . VAL B 1 47 ? -2.953 18.594 -5.156 1 98.5 47 VAL B N 1
ATOM 1787 C CA . VAL B 1 47 ? -1.614 18.984 -4.738 1 98.5 47 VAL B CA 1
ATOM 1788 C C . VAL B 1 47 ? -0.798 19.422 -5.957 1 98.5 47 VAL B C 1
ATOM 1790 O O . VAL B 1 47 ? 0.435 19.438 -5.91 1 98.5 47 VAL B O 1
ATOM 1793 N N . PHE B 1 48 ? -1.44 19.719 -7.074 1 96.69 48 PHE B N 1
ATOM 1794 C CA . PHE B 1 48 ? -0.79 19.984 -8.352 1 96.69 48 PHE B CA 1
ATOM 1795 C C . PHE B 1 48 ? 0.104 21.219 -8.266 1 96.69 48 PHE B C 1
ATOM 1797 O O . PHE B 1 48 ? 1.108 21.312 -8.977 1 96.69 48 PHE B O 1
ATOM 1804 N N . ASP B 1 49 ? -0.195 22.125 -7.383 1 97.38 49 ASP B N 1
ATOM 1805 C CA . ASP B 1 49 ? 0.527 23.391 -7.285 1 97.38 49 ASP B CA 1
ATOM 1806 C C . ASP B 1 49 ? 1.613 23.328 -6.215 1 97.38 49 ASP B C 1
ATOM 1808 O O . ASP B 1 49 ? 2.232 24.344 -5.887 1 97.38 49 ASP B O 1
ATOM 1812 N N . ARG B 1 50 ? 1.777 22.172 -5.633 1 97.69 50 ARG B N 1
ATOM 1813 C CA . ARG B 1 50 ? 2.781 21.984 -4.59 1 97.69 50 ARG B CA 1
ATOM 1814 C C . ARG B 1 50 ? 4.027 21.297 -5.145 1 97.69 50 ARG B C 1
ATOM 1816 O O . ARG B 1 50 ? 3.924 20.375 -5.945 1 97.69 50 ARG B O 1
ATOM 1823 N N . GLU B 1 51 ? 5.133 21.828 -4.746 1 98.19 51 GLU B N 1
ATOM 1824 C CA . GLU B 1 51 ? 6.402 21.219 -5.125 1 98.19 51 GLU B CA 1
ATOM 1825 C C . GLU B 1 51 ? 6.941 20.328 -4.008 1 98.19 51 GLU B C 1
ATOM 1827 O O . GLU B 1 51 ? 7.102 20.766 -2.871 1 98.19 51 GLU B O 1
ATOM 1832 N N . PHE B 1 52 ? 7.215 19.125 -4.289 1 98.75 52 PHE B N 1
ATOM 1833 C CA . PHE B 1 52 ? 7.77 18.188 -3.314 1 98.75 52 PHE B CA 1
ATOM 1834 C C . PHE B 1 52 ? 8.633 17.141 -4.004 1 98.75 52 PHE B C 1
ATOM 1836 O O . PHE B 1 52 ? 8.586 17 -5.23 1 98.75 52 PHE B O 1
ATOM 1843 N N . ASP B 1 53 ? 9.383 16.375 -3.252 1 98.62 53 ASP B N 1
ATOM 1844 C CA . ASP B 1 53 ? 10.359 15.422 -3.756 1 98.62 53 ASP B CA 1
ATOM 1845 C C . ASP B 1 53 ? 9.891 13.984 -3.537 1 98.62 53 ASP B C 1
ATOM 1847 O O . ASP B 1 53 ? 10.219 13.094 -4.32 1 98.62 53 ASP B O 1
ATOM 1851 N N . LEU B 1 54 ? 9.148 13.781 -2.395 1 98.75 54 LEU B N 1
ATOM 1852 C CA . LEU B 1 54 ? 8.797 12.438 -1.948 1 98.75 54 LEU B CA 1
ATOM 1853 C C . LEU B 1 54 ? 7.344 12.383 -1.479 1 98.75 54 LEU B C 1
ATOM 1855 O O . LEU B 1 54 ? 6.801 13.391 -1.018 1 98.75 54 LEU B O 1
ATOM 1859 N N . VAL B 1 55 ? 6.789 11.273 -1.632 1 99 55 VAL B N 1
ATOM 1860 C CA . VAL B 1 55 ? 5.527 10.938 -0.974 1 99 55 VAL B CA 1
ATOM 1861 C C . VAL B 1 55 ? 5.789 10.008 0.207 1 99 55 VAL B C 1
ATOM 1863 O O . VAL B 1 55 ? 6.445 8.977 0.056 1 99 55 VAL B O 1
ATOM 1866 N N . VAL B 1 56 ? 5.383 10.359 1.36 1 99 56 VAL B N 1
ATOM 1867 C CA . VAL B 1 56 ? 5.465 9.547 2.568 1 99 56 VAL B CA 1
ATOM 1868 C C . VAL B 1 56 ? 4.07 9.062 2.963 1 99 56 VAL B C 1
ATOM 1870 O O . VAL B 1 56 ? 3.123 9.852 3 1 99 56 VAL B O 1
ATOM 1873 N N . ALA B 1 57 ? 3.938 7.789 3.24 1 98.94 57 ALA B N 1
ATOM 1874 C CA . ALA B 1 57 ? 2.627 7.246 3.586 1 98.94 57 ALA B CA 1
ATOM 1875 C C . ALA B 1 57 ? 2.748 6.148 4.637 1 98.94 57 ALA B C 1
ATOM 1877 O O . ALA B 1 57 ? 3.697 5.359 4.613 1 98.94 57 ALA B O 1
ATOM 1878 N N . PRO B 1 58 ? 1.826 6.035 5.516 1 98.75 58 PRO B N 1
ATOM 1879 C CA . PRO B 1 58 ? 1.833 4.988 6.543 1 98.75 58 PRO B CA 1
ATOM 1880 C C . PRO B 1 58 ? 1.145 3.707 6.082 1 98.75 58 PRO B C 1
ATOM 1882 O O . PRO B 1 58 ? 0.269 3.748 5.215 1 98.75 58 PRO B O 1
ATOM 1885 N N . GLU B 1 59 ? 1.573 2.557 6.59 1 98.44 59 GLU B N 1
ATOM 1886 C CA . GLU B 1 59 ? 0.869 1.3 6.355 1 98.44 59 GLU B CA 1
ATOM 1887 C C . GLU B 1 59 ? -0.499 1.3 7.031 1 98.44 59 GLU B C 1
ATOM 1889 O O . GLU B 1 59 ? -0.686 1.944 8.062 1 98.44 59 GLU B O 1
ATOM 1894 N N . ALA B 1 60 ? -1.413 0.691 6.547 1 97.5 60 ALA B N 1
ATOM 1895 C CA . ALA B 1 60 ? -1.304 -0.092 5.316 1 97.5 60 ALA B CA 1
ATOM 1896 C C . ALA B 1 60 ? -1.97 0.627 4.148 1 97.5 60 ALA B C 1
ATOM 1898 O O . ALA B 1 60 ? -1.421 0.672 3.045 1 97.5 60 ALA B O 1
ATOM 1899 N N . ARG B 1 61 ? -3.227 1.272 4.504 1 98.5 61 ARG B N 1
ATOM 1900 C CA . ARG B 1 61 ? -4.047 1.766 3.4 1 98.5 61 ARG B CA 1
ATOM 1901 C C . ARG B 1 61 ? -3.441 3.023 2.787 1 98.5 61 ARG B C 1
ATOM 1903 O O . ARG B 1 61 ? -3.654 3.311 1.608 1 98.5 61 ARG B O 1
ATOM 1910 N N . GLY B 1 62 ? -2.633 3.74 3.574 1 98.81 62 GLY B N 1
ATOM 1911 C CA . GLY B 1 62 ? -1.892 4.859 3.012 1 98.81 62 GLY B CA 1
ATOM 1912 C C . GLY B 1 62 ? -0.986 4.457 1.863 1 98.81 62 GLY B C 1
ATOM 1913 O O . GLY B 1 62 ? -0.738 5.25 0.954 1 98.81 62 GLY B O 1
ATOM 1914 N N . PHE B 1 63 ? -0.474 3.209 1.928 1 98.94 63 PHE B N 1
ATOM 1915 C CA . PHE B 1 63 ? 0.402 2.699 0.879 1 98.94 63 PHE B CA 1
ATOM 1916 C C . PHE B 1 63 ? -0.314 2.686 -0.466 1 98.94 63 PHE B C 1
ATOM 1918 O O . PHE B 1 63 ? 0.285 2.994 -1.498 1 98.94 63 PHE B O 1
ATOM 1925 N N . ILE B 1 64 ? -1.563 2.359 -0.444 1 98.94 64 ILE B N 1
ATOM 1926 C CA . ILE B 1 64 ? -2.334 2.16 -1.666 1 98.94 64 ILE B CA 1
ATOM 1927 C C . ILE B 1 64 ? -2.451 3.479 -2.426 1 98.94 64 ILE B C 1
ATOM 1929 O O . ILE B 1 64 ? -2.047 3.572 -3.586 1 98.94 64 ILE B O 1
ATOM 1933 N N . LEU B 1 65 ? -2.918 4.523 -1.708 1 98.94 65 LEU B N 1
ATOM 1934 C CA . LEU B 1 65 ? -3.117 5.82 -2.342 1 98.94 65 LEU B CA 1
ATOM 1935 C C . LEU B 1 65 ? -1.783 6.512 -2.6 1 98.94 65 LEU B C 1
ATOM 1937 O O . LEU B 1 65 ? -1.553 7.043 -3.689 1 98.94 65 LEU B O 1
ATOM 1941 N N . GLY B 1 66 ? -0.91 6.445 -1.615 1 98.94 66 GLY B N 1
ATOM 1942 C CA . GLY B 1 66 ? 0.367 7.133 -1.707 1 98.94 66 GLY B CA 1
ATOM 1943 C C . GLY B 1 66 ? 1.241 6.625 -2.838 1 98.94 66 GLY B C 1
ATOM 1944 O O . GLY B 1 66 ? 1.86 7.41 -3.555 1 98.94 66 GLY B O 1
ATOM 1945 N N . ALA B 1 67 ? 1.303 5.332 -3.018 1 98.94 67 ALA B N 1
ATOM 1946 C CA . ALA B 1 67 ? 2.145 4.738 -4.055 1 98.94 67 ALA B CA 1
ATOM 1947 C C . ALA B 1 67 ? 1.611 5.066 -5.445 1 98.94 67 ALA B C 1
ATOM 1949 O O . ALA B 1 67 ? 2.383 5.387 -6.352 1 98.94 67 ALA B O 1
ATOM 1950 N N . ALA B 1 68 ? 0.288 4.969 -5.625 1 98.94 68 ALA B N 1
ATOM 1951 C CA . ALA B 1 68 ? -0.318 5.312 -6.91 1 98.94 68 ALA B CA 1
ATOM 1952 C C . ALA B 1 68 ? -0.071 6.777 -7.258 1 98.94 68 ALA B C 1
ATOM 1954 O O . ALA B 1 68 ? 0.268 7.102 -8.398 1 98.94 68 ALA B O 1
ATOM 1955 N N . MET B 1 69 ? -0.206 7.656 -6.258 1 98.94 69 MET B N 1
ATOM 1956 C CA . MET B 1 69 ? 0.046 9.078 -6.48 1 98.94 69 MET B CA 1
ATOM 1957 C C . MET B 1 69 ? 1.514 9.32 -6.816 1 98.94 69 MET B C 1
ATOM 1959 O O . MET B 1 69 ? 1.826 10.094 -7.723 1 98.94 69 MET B O 1
ATOM 1963 N N . ALA B 1 70 ? 2.408 8.695 -6.027 1 98.94 70 ALA B N 1
ATOM 1964 C CA . ALA B 1 70 ? 3.84 8.859 -6.27 1 98.94 70 ALA B CA 1
ATOM 1965 C C . ALA B 1 70 ? 4.203 8.477 -7.699 1 98.94 70 ALA B C 1
ATOM 1967 O O . ALA B 1 70 ? 4.941 9.195 -8.375 1 98.94 70 ALA B O 1
ATOM 1968 N N . TYR B 1 71 ? 3.646 7.355 -8.18 1 98.94 71 TYR B N 1
ATOM 1969 C CA . TYR B 1 71 ? 3.898 6.902 -9.539 1 98.94 71 TYR B CA 1
ATOM 1970 C C . TYR B 1 71 ? 3.396 7.918 -10.555 1 98.94 71 TYR B C 1
ATOM 1972 O O . TYR B 1 71 ? 4.129 8.305 -11.469 1 98.94 71 TYR B O 1
ATOM 1980 N N . LYS B 1 72 ? 2.152 8.32 -10.398 1 98.88 72 LYS B N 1
ATOM 1981 C CA . LYS B 1 72 ? 1.543 9.25 -11.344 1 98.88 72 LYS B CA 1
ATOM 1982 C C . LYS B 1 72 ? 2.328 10.555 -11.406 1 98.88 72 LYS B C 1
ATOM 1984 O O . LYS B 1 72 ? 2.516 11.117 -12.492 1 98.88 72 LYS B O 1
ATOM 1989 N N . LEU B 1 73 ? 2.797 10.992 -10.227 1 98.75 73 LEU B N 1
ATOM 1990 C CA . LEU B 1 73 ? 3.422 12.305 -10.125 1 98.75 73 LEU B CA 1
ATOM 1991 C C . LEU B 1 73 ? 4.922 12.211 -10.391 1 98.75 73 LEU B C 1
ATOM 1993 O O . LEU B 1 73 ? 5.613 13.234 -10.414 1 98.75 73 LEU B O 1
ATOM 1997 N N . GLY B 1 74 ? 5.414 11.016 -10.609 1 98.31 74 GLY B N 1
ATOM 1998 C CA . GLY B 1 74 ? 6.836 10.836 -10.859 1 98.31 74 GLY B CA 1
ATOM 1999 C C . GLY B 1 74 ? 7.699 11.156 -9.648 1 98.31 74 GLY B C 1
ATOM 2000 O O . GLY B 1 74 ? 8.68 11.891 -9.766 1 98.31 74 GLY B O 1
ATOM 2001 N N . LYS B 1 75 ? 7.32 10.703 -8.508 1 98.81 75 LYS B N 1
ATOM 2002 C CA . LYS B 1 75 ? 8.023 10.961 -7.258 1 98.81 75 LYS B CA 1
ATOM 2003 C C . LYS B 1 75 ? 8.445 9.656 -6.586 1 98.81 75 LYS B C 1
ATOM 2005 O O . LYS B 1 75 ? 7.926 8.586 -6.914 1 98.81 75 LYS B O 1
ATOM 2010 N N . GLY B 1 76 ? 9.43 9.695 -5.691 1 98.81 76 GLY B N 1
ATOM 2011 C CA . GLY B 1 76 ? 9.758 8.57 -4.832 1 98.81 76 GLY B CA 1
ATOM 2012 C C . GLY B 1 76 ? 8.727 8.328 -3.744 1 98.81 76 GLY B C 1
ATOM 2013 O O . GLY B 1 76 ? 7.914 9.203 -3.445 1 98.81 76 GLY B O 1
ATOM 2014 N N . PHE B 1 77 ? 8.75 7.188 -3.252 1 98.94 77 PHE B N 1
ATOM 2015 C CA . PHE B 1 77 ? 7.793 6.766 -2.232 1 98.94 77 PHE B CA 1
ATOM 2016 C C . PHE B 1 77 ? 8.516 6.246 -0.996 1 98.94 77 PHE B C 1
ATOM 2018 O O . PHE B 1 77 ? 9.438 5.434 -1.104 1 98.94 77 PHE B O 1
ATOM 2025 N N . VAL B 1 78 ? 8.117 6.672 0.162 1 98.94 78 VAL B N 1
ATOM 2026 C CA . VAL B 1 78 ? 8.734 6.285 1.427 1 98.94 78 VAL B CA 1
ATOM 2027 C C . VAL B 1 78 ? 7.68 5.695 2.359 1 98.94 78 VAL B C 1
ATOM 2029 O O . VAL B 1 78 ? 6.762 6.398 2.793 1 98.94 78 VAL B O 1
ATOM 2032 N N . PRO B 1 79 ? 7.828 4.484 2.686 1 98.94 79 PRO B N 1
ATOM 2033 C CA . PRO B 1 79 ? 6.875 3.855 3.602 1 98.94 79 PRO B CA 1
ATOM 2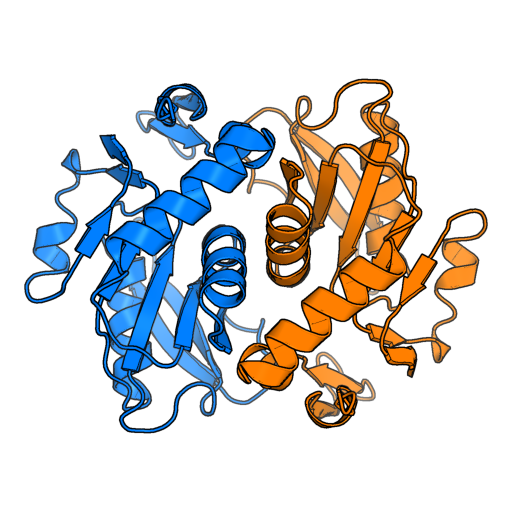034 C C . PRO B 1 79 ? 7.219 4.098 5.07 1 98.94 79 PRO B C 1
ATOM 2036 O O . PRO B 1 79 ? 8.391 4.086 5.441 1 98.94 79 PRO B O 1
ATOM 2039 N N . VAL B 1 80 ? 6.242 4.402 5.848 1 98.94 80 VAL B N 1
ATOM 2040 C CA . VAL B 1 80 ? 6.309 4.43 7.305 1 98.94 80 VAL B CA 1
ATOM 2041 C C . VAL B 1 80 ? 5.543 3.24 7.879 1 98.94 80 VAL B C 1
ATOM 2043 O O . VAL B 1 80 ? 4.406 2.975 7.48 1 98.94 80 VAL B O 1
ATOM 2046 N N . ARG B 1 81 ? 6.199 2.514 8.758 1 98.62 81 ARG B N 1
ATOM 2047 C CA . ARG B 1 81 ? 5.59 1.25 9.164 1 98.62 81 ARG B CA 1
ATOM 2048 C C . ARG B 1 81 ? 5.633 1.084 10.68 1 98.62 81 ARG B C 1
ATOM 2050 O O . ARG B 1 81 ? 6.262 1.882 11.383 1 98.62 81 ARG B O 1
ATOM 2057 N N . LYS B 1 82 ? 4.883 0.121 11.148 1 96.88 82 LYS B N 1
ATOM 2058 C CA . LYS B 1 82 ? 4.891 -0.228 12.57 1 96.88 82 LYS B CA 1
ATOM 2059 C C . LYS B 1 82 ? 6.242 -0.796 12.984 1 96.88 82 LYS B C 1
ATOM 2061 O O . LYS B 1 82 ? 7.074 -1.126 12.141 1 96.88 82 LYS B O 1
ATOM 2066 N N . PRO B 1 83 ? 6.438 -0.874 14.336 1 96.69 83 PRO B N 1
ATOM 2067 C CA . PRO B 1 83 ? 7.727 -1.373 14.828 1 96.69 83 PRO B CA 1
ATOM 2068 C C . PRO B 1 83 ? 8.062 -2.762 14.289 1 96.69 83 PRO B C 1
ATOM 2070 O O . PRO B 1 83 ? 7.191 -3.633 14.227 1 96.69 83 PRO B O 1
ATOM 2073 N N . GLY B 1 84 ? 9.352 -2.9 13.852 1 94.31 84 GLY B N 1
ATOM 2074 C CA . GLY B 1 84 ? 9.852 -4.219 13.492 1 94.31 84 GLY B CA 1
ATOM 2075 C C . GLY B 1 84 ? 9.594 -4.578 12.039 1 94.31 84 GLY B C 1
ATOM 2076 O O . GLY B 1 84 ? 10.008 -5.645 11.578 1 94.31 84 GLY B O 1
ATOM 2077 N N . LYS B 1 85 ? 9.047 -3.639 11.273 1 95.56 85 LYS B N 1
ATOM 2078 C CA . LYS B 1 85 ? 8.617 -3.992 9.922 1 95.56 85 LYS B CA 1
ATOM 2079 C C . LYS B 1 85 ? 9.578 -3.434 8.883 1 95.56 85 LYS B C 1
ATOM 2081 O O . LYS B 1 85 ? 9.453 -3.727 7.691 1 95.56 85 LYS B O 1
ATOM 2086 N N . LEU B 1 86 ? 10.484 -2.654 9.305 1 97.31 86 LEU B N 1
ATOM 2087 C CA . LEU B 1 86 ? 11.523 -2.117 8.438 1 97.31 86 LEU B CA 1
ATOM 2088 C C . LEU B 1 86 ? 12.875 -2.748 8.758 1 97.31 86 LEU B C 1
ATOM 2090 O O . LEU B 1 86 ? 13.234 -2.896 9.922 1 97.31 86 LEU B O 1
ATOM 2094 N N . PRO B 1 87 ? 13.578 -3.086 7.738 1 96.19 87 PRO B N 1
ATOM 2095 C CA . PRO B 1 87 ? 14.758 -3.934 7.957 1 96.19 87 PRO B CA 1
ATOM 2096 C C . PRO B 1 87 ? 16.016 -3.129 8.305 1 96.19 87 PRO B C 1
ATOM 2098 O O . PRO B 1 87 ? 16.969 -3.676 8.859 1 96.19 87 PRO B O 1
ATOM 2101 N N . TYR B 1 88 ? 16.031 -1.906 7.934 1 97.31 88 TYR B N 1
ATOM 2102 C CA . TYR B 1 88 ? 17.203 -1.075 8.164 1 97.31 88 TYR B CA 1
ATOM 2103 C C . TYR B 1 88 ? 17.047 -0.241 9.43 1 97.31 88 TYR B C 1
ATOM 2105 O O . TYR B 1 88 ? 16.078 -0.401 10.164 1 97.31 88 TYR B O 1
ATOM 2113 N N . LYS B 1 89 ? 18.031 0.611 9.719 1 97.62 89 LYS B N 1
ATOM 2114 C CA . LYS B 1 89 ? 17.969 1.482 10.883 1 97.62 89 LYS B CA 1
ATOM 2115 C C . LYS B 1 89 ? 16.797 2.447 10.781 1 97.62 89 LYS B C 1
ATOM 2117 O O . LYS B 1 89 ? 16.531 2.998 9.711 1 97.62 89 LYS B O 1
ATOM 2122 N N . THR B 1 90 ? 16.125 2.609 11.961 1 98.56 90 THR B N 1
ATOM 2123 C CA . THR B 1 90 ? 14.914 3.42 11.938 1 98.56 90 THR B CA 1
ATOM 2124 C C . THR B 1 90 ? 14.945 4.477 13.031 1 98.56 90 THR B C 1
ATOM 2126 O O . THR B 1 90 ? 15.695 4.348 14.008 1 98.56 90 THR B O 1
ATOM 2129 N N . VAL B 1 91 ? 14.266 5.543 12.82 1 98.62 91 VAL B N 1
ATOM 2130 C CA . VAL B 1 91 ? 13.805 6.438 13.875 1 98.62 91 VAL B CA 1
ATOM 2131 C C . VAL B 1 91 ? 12.289 6.309 14.039 1 98.62 91 VAL B C 1
ATOM 2133 O O . VAL B 1 91 ? 11.609 5.766 13.164 1 98.62 91 VAL B O 1
ATOM 2136 N N . TYR B 1 92 ? 11.773 6.711 15.195 1 98.5 92 TYR B N 1
ATOM 2137 C CA . TYR B 1 92 ? 10.352 6.477 15.414 1 98.5 92 TYR B CA 1
ATOM 2138 C C . TYR B 1 92 ? 9.711 7.641 16.156 1 98.5 92 TYR B C 1
ATOM 2140 O O . TYR B 1 92 ? 10.414 8.508 16.688 1 98.5 92 TYR B O 1
ATOM 2148 N N . GLU B 1 93 ? 8.469 7.773 16.031 1 97.56 93 GLU B N 1
ATOM 2149 C CA . GLU B 1 93 ? 7.59 8.664 16.781 1 97.56 93 GLU B CA 1
ATOM 2150 C C . GLU B 1 93 ? 6.406 7.898 17.375 1 97.56 93 GLU B C 1
ATOM 2152 O O . GLU B 1 93 ? 6.047 6.828 16.875 1 97.56 93 GLU B O 1
ATOM 2157 N N . GLU B 1 94 ? 5.914 8.438 18.422 1 94.19 94 GLU B N 1
ATOM 2158 C CA . GLU B 1 94 ? 4.773 7.828 19.094 1 94.19 94 GLU B CA 1
ATOM 2159 C C . GLU B 1 94 ? 3.508 8.656 18.891 1 94.19 94 GLU B C 1
ATOM 2161 O O . GLU B 1 94 ? 3.58 9.859 18.625 1 94.19 94 GLU B O 1
ATOM 2166 N N . TYR B 1 95 ? 2.43 8 18.859 1 89.06 95 TYR B N 1
ATOM 2167 C CA . TYR B 1 95 ? 1.14 8.68 18.844 1 89.06 95 TYR B CA 1
ATOM 2168 C C . TYR B 1 95 ? 0.111 7.93 19.672 1 89.06 95 TYR B C 1
ATOM 2170 O O . TYR B 1 95 ? 0.217 6.715 19.859 1 89.06 95 TYR B O 1
ATOM 2178 N N . GLN B 1 96 ? -0.706 8.688 20.328 1 82.38 96 GLN B N 1
ATOM 2179 C CA . GLN B 1 96 ? -1.647 8.148 21.297 1 82.38 96 GLN B CA 1
ATOM 2180 C C . GLN B 1 96 ? -2.875 7.555 20.609 1 82.38 96 GLN B C 1
ATOM 2182 O O . GLN B 1 96 ? -3.387 8.125 19.656 1 82.38 96 GLN B O 1
ATOM 2187 N N . LEU B 1 97 ? -3.174 6.379 21.031 1 76.5 97 LEU B N 1
ATOM 2188 C CA . LEU B 1 97 ? -4.453 5.754 20.703 1 76.5 97 LEU B CA 1
ATOM 2189 C C . LEU B 1 97 ? -5.414 5.848 21.891 1 76.5 97 LEU B C 1
ATOM 2191 O O . LEU B 1 97 ? -5.078 6.422 22.922 1 76.5 97 LEU B O 1
ATOM 2195 N N . GLU B 1 98 ? -6.688 5.477 21.641 1 69.56 98 GLU B N 1
ATOM 2196 C CA . GLU B 1 98 ? -7.656 5.453 22.734 1 69.56 98 GLU B CA 1
ATOM 2197 C C . GLU B 1 98 ? -7.125 4.66 23.922 1 69.56 98 GLU B C 1
ATOM 2199 O O . GLU B 1 98 ? -7.254 5.094 25.078 1 69.56 98 GLU B O 1
ATOM 2204 N N . TYR B 1 99 ? -6.488 3.482 23.469 1 71.69 99 TYR B N 1
ATOM 2205 C CA . TYR B 1 99 ? -5.906 2.648 24.516 1 71.69 99 TYR B CA 1
ATOM 2206 C C . TYR B 1 99 ? -4.414 2.438 24.281 1 71.69 99 TYR B C 1
ATOM 2208 O O . TYR B 1 99 ? -4.023 1.616 23.438 1 71.69 99 TYR B O 1
ATOM 2216 N N . GLY B 1 100 ? -3.562 3.225 24.844 1 83.38 100 GLY B N 1
ATOM 2217 C CA . GLY B 1 100 ? -2.123 3.02 24.781 1 83.38 100 GLY B CA 1
ATOM 2218 C C . GLY B 1 100 ? -1.444 3.855 23.719 1 83.38 100 GLY B C 1
ATOM 2219 O O . GLY B 1 100 ? -2.023 4.824 23.219 1 83.38 100 GLY B O 1
ATOM 2220 N N . THR B 1 101 ? -0.137 3.525 23.5 1 88.12 101 THR B N 1
ATOM 2221 C CA . THR B 1 101 ? 0.672 4.266 22.547 1 88.12 101 THR B CA 1
ATOM 2222 C C . THR B 1 101 ? 1.124 3.354 21.406 1 88.12 101 THR B C 1
ATOM 2224 O O . THR B 1 101 ? 1.296 2.148 21.594 1 88.12 101 THR B O 1
ATOM 2227 N N . GLU B 1 102 ? 1.037 3.873 20.25 1 92.62 102 GLU B N 1
ATOM 2228 C CA . GLU B 1 102 ? 1.578 3.184 19.094 1 92.62 102 GLU B CA 1
ATOM 2229 C C . GLU B 1 102 ? 2.773 3.934 18.516 1 92.62 102 GLU B C 1
ATOM 2231 O O . GLU B 1 102 ? 2.941 5.129 18.75 1 92.62 102 GLU B O 1
ATOM 2236 N N . GLN B 1 103 ? 3.627 3.188 17.828 1 96.75 103 GLN B N 1
ATOM 2237 C CA . GLN B 1 103 ? 4.812 3.791 17.219 1 96.75 103 GLN B CA 1
ATOM 2238 C C . GLN B 1 103 ? 4.77 3.682 15.703 1 96.75 103 GLN B C 1
ATOM 2240 O O . GLN B 1 103 ? 4.246 2.705 15.156 1 96.75 103 GLN B O 1
ATOM 2245 N N . LEU B 1 104 ? 5.258 4.668 15.109 1 98.31 104 LEU B N 1
ATOM 2246 C CA . LEU B 1 104 ? 5.555 4.656 13.68 1 98.31 104 LEU B CA 1
ATOM 2247 C C . LEU B 1 104 ? 7.055 4.758 13.43 1 98.31 104 LEU B C 1
ATOM 2249 O O . LEU B 1 104 ? 7.738 5.566 14.062 1 98.31 104 LEU B O 1
ATOM 2253 N N . HIS B 1 105 ? 7.535 3.898 12.555 1 98.81 105 HIS B N 1
ATOM 2254 C CA . HIS B 1 105 ? 8.953 3.84 12.234 1 98.81 105 HIS B CA 1
ATOM 2255 C C . HIS B 1 105 ? 9.211 4.223 10.781 1 98.81 105 HIS B C 1
ATOM 2257 O O . HIS B 1 105 ? 8.406 3.895 9.898 1 98.81 105 HIS B O 1
ATOM 2263 N N . ILE B 1 106 ? 10.297 4.871 10.539 1 98.88 106 ILE B N 1
ATOM 2264 C CA . ILE B 1 106 ? 10.781 5.227 9.211 1 98.88 106 ILE B CA 1
ATOM 2265 C C . ILE B 1 106 ? 12.289 4.996 9.133 1 98.88 106 ILE B C 1
ATOM 2267 O O . ILE B 1 106 ? 13 5.109 10.133 1 98.88 106 ILE B O 1
ATOM 2271 N N . HIS B 1 107 ? 12.789 4.543 7.969 1 98.81 107 HIS B N 1
ATOM 2272 C CA . HIS B 1 107 ? 14.227 4.391 7.844 1 98.81 107 HIS B CA 1
ATOM 2273 C C . HIS B 1 107 ? 14.945 5.723 8.055 1 98.81 107 HIS B C 1
ATOM 2275 O O . HIS B 1 107 ? 14.484 6.762 7.566 1 98.81 107 HIS B O 1
ATOM 2281 N N . GLU B 1 108 ? 16.031 5.691 8.68 1 98.69 108 GLU B N 1
ATOM 2282 C CA . GLU B 1 108 ? 16.75 6.918 9.016 1 98.69 108 GLU B CA 1
ATOM 2283 C C . GLU B 1 108 ? 17.266 7.621 7.766 1 98.69 108 GLU B C 1
ATOM 2285 O O . GLU B 1 108 ? 17.562 8.82 7.793 1 98.69 108 GLU B O 1
ATOM 2290 N N . ASP B 1 109 ? 17.375 6.852 6.648 1 98.56 109 ASP B N 1
ATOM 2291 C CA . ASP B 1 109 ? 17.891 7.426 5.41 1 98.56 109 ASP B CA 1
ATOM 2292 C C . ASP B 1 109 ? 16.766 7.68 4.41 1 98.56 109 ASP B C 1
ATOM 2294 O O . ASP B 1 109 ? 17.016 7.887 3.223 1 98.56 109 ASP B O 1
ATOM 2298 N N . ALA B 1 110 ? 15.555 7.633 4.871 1 98.81 110 ALA B N 1
ATOM 2299 C CA . ALA B 1 110 ? 14.398 7.699 3.977 1 98.81 110 ALA B CA 1
ATOM 2300 C C . ALA B 1 110 ? 14.219 9.102 3.412 1 98.81 110 ALA B C 1
ATOM 2302 O O . ALA B 1 110 ? 13.625 9.281 2.344 1 98.81 110 ALA B O 1
ATOM 2303 N N . ILE B 1 111 ? 14.641 10.117 4.191 1 98.88 111 ILE B N 1
ATOM 2304 C CA . ILE B 1 111 ? 14.477 11.516 3.809 1 98.88 111 ILE B CA 1
ATOM 2305 C C . ILE B 1 111 ? 15.781 12.273 4.035 1 98.88 111 ILE B C 1
ATOM 2307 O O . ILE B 1 111 ? 16.391 12.172 5.105 1 98.88 111 ILE B O 1
ATOM 2311 N N . GLU B 1 112 ? 16.188 12.922 2.994 1 98.5 112 GLU B N 1
ATOM 2312 C CA . GLU B 1 112 ? 17.359 13.781 3.139 1 98.5 112 GLU B CA 1
ATOM 2313 C C . GLU B 1 112 ? 16.984 15.148 3.695 1 98.5 112 GLU B C 1
ATOM 2315 O O . GLU B 1 112 ? 15.867 15.625 3.482 1 98.5 112 GLU B O 1
ATOM 2320 N N . LYS B 1 113 ? 17.953 15.766 4.371 1 98.5 113 LYS B N 1
ATOM 2321 C CA . LYS B 1 113 ? 17.719 17.094 4.918 1 98.5 113 LYS B CA 1
ATOM 2322 C C . LYS B 1 113 ? 17.266 18.062 3.826 1 98.5 113 LYS B C 1
ATOM 2324 O O . LYS B 1 113 ? 17.859 18.125 2.752 1 98.5 113 LYS B O 1
ATOM 2329 N N . GLY B 1 114 ? 16.188 18.75 4.062 1 98.56 114 GLY B N 1
ATOM 2330 C CA . GLY B 1 114 ? 15.711 19.781 3.152 1 98.56 114 GLY B CA 1
ATOM 2331 C C . GLY B 1 114 ? 14.734 19.25 2.113 1 98.56 114 GLY B C 1
ATOM 2332 O O . GLY B 1 114 ? 14.094 20.031 1.402 1 98.56 114 GLY B O 1
ATOM 2333 N N . GLN B 1 115 ? 14.648 17.938 1.984 1 98.81 115 GLN B N 1
ATOM 2334 C CA . GLN B 1 115 ? 13.734 17.359 1.006 1 98.81 115 GLN B CA 1
ATOM 2335 C C . GLN B 1 115 ? 12.281 17.703 1.345 1 98.81 115 GLN B C 1
ATOM 2337 O O . GLN B 1 115 ? 11.891 17.672 2.514 1 98.81 115 GLN B O 1
ATOM 2342 N N . LYS B 1 116 ? 11.531 18.094 0.381 1 98.94 116 LYS B N 1
ATOM 2343 C CA . LYS B 1 116 ? 10.117 18.422 0.514 1 98.94 116 LYS B CA 1
ATOM 2344 C C . LYS B 1 116 ? 9.25 17.172 0.379 1 98.94 116 LYS B C 1
ATOM 2346 O O . LYS B 1 116 ? 9.445 16.375 -0.537 1 98.94 116 LYS B O 1
ATOM 2351 N N . VAL B 1 117 ? 8.234 17.094 1.312 1 98.94 117 VAL B N 1
ATOM 2352 C CA . VAL B 1 117 ? 7.52 15.82 1.441 1 98.94 117 VAL B CA 1
ATOM 2353 C C . VAL B 1 117 ? 6.016 16.062 1.376 1 98.94 117 VAL B C 1
ATOM 2355 O O . VAL B 1 117 ? 5.508 17.016 1.987 1 98.94 117 VAL B O 1
ATOM 2358 N N . LEU B 1 118 ? 5.352 15.312 0.57 1 99 118 LEU B N 1
ATOM 2359 C CA . LEU B 1 118 ? 3.906 15.141 0.653 1 99 118 LEU B CA 1
ATOM 2360 C C . LEU B 1 118 ? 3.549 13.93 1.504 1 99 118 LEU B C 1
ATOM 2362 O O . LEU B 1 118 ? 4.039 12.828 1.256 1 99 118 LEU B O 1
ATOM 2366 N N . ILE B 1 119 ? 2.709 14.109 2.533 1 98.94 119 ILE B N 1
ATOM 2367 C CA . ILE B 1 119 ? 2.193 12.992 3.32 1 98.94 119 ILE B CA 1
ATOM 2368 C C . ILE B 1 119 ? 0.824 12.578 2.791 1 98.94 119 ILE B C 1
ATOM 2370 O O . ILE B 1 119 ? -0.044 13.422 2.562 1 98.94 119 ILE B O 1
ATOM 2374 N N . VAL B 1 120 ? 0.626 11.289 2.561 1 98.94 120 VAL B N 1
ATOM 2375 C CA . VAL B 1 120 ? -0.634 10.781 2.025 1 98.94 120 VAL B CA 1
ATOM 2376 C C . VAL B 1 120 ? -1.171 9.672 2.928 1 98.94 120 VAL B C 1
ATOM 2378 O O . VAL B 1 120 ? -0.417 8.805 3.367 1 98.94 120 VAL B O 1
ATOM 2381 N N . ASP B 1 121 ? -2.391 9.68 3.221 1 98.81 121 ASP B N 1
ATOM 2382 C CA . ASP B 1 121 ? -3.102 8.617 3.924 1 98.81 121 ASP B CA 1
ATOM 2383 C C . ASP B 1 121 ? -4.551 8.523 3.449 1 98.81 121 ASP B C 1
ATOM 2385 O O . ASP B 1 121 ? -5.012 9.352 2.666 1 98.81 121 ASP B O 1
ATOM 2389 N N . ASP B 1 122 ? -5.246 7.445 3.887 1 98.62 122 ASP B N 1
ATOM 2390 C CA . ASP B 1 122 ? -6.59 7.238 3.35 1 98.62 122 ASP B CA 1
ATOM 2391 C C . ASP B 1 122 ? -7.625 8.039 4.133 1 98.62 122 ASP B C 1
ATOM 2393 O O . ASP B 1 122 ? -8.477 8.703 3.545 1 98.62 122 ASP B O 1
ATOM 2397 N N . VAL B 1 123 ? -7.527 8.016 5.508 1 97.88 123 VAL B N 1
ATOM 2398 C CA . VAL B 1 123 ? -8.555 8.648 6.316 1 97.88 123 VAL B CA 1
ATOM 2399 C C . VAL B 1 123 ? -7.91 9.578 7.344 1 97.88 123 VAL B C 1
ATOM 2401 O O . VAL B 1 123 ? -6.992 9.172 8.062 1 97.88 123 VAL B O 1
ATOM 2404 N N . LEU B 1 124 ? -8.336 10.797 7.367 1 97.81 124 LEU B N 1
ATOM 2405 C CA . LEU B 1 124 ? -8.023 11.75 8.422 1 97.81 124 LEU B CA 1
ATOM 2406 C C . LEU B 1 124 ? -9.109 11.758 9.492 1 97.81 124 LEU B C 1
ATOM 2408 O O . LEU B 1 124 ? -10.203 12.273 9.266 1 97.81 124 LEU B O 1
ATOM 2412 N N . ALA B 1 125 ? -8.82 11.195 10.562 1 94.62 125 ALA B N 1
ATOM 2413 C CA . ALA B 1 125 ? -9.773 11.156 11.664 1 94.62 125 ALA B CA 1
ATOM 2414 C C . ALA B 1 125 ? -9.43 12.195 12.727 1 94.62 125 ALA B C 1
ATOM 2416 O O . ALA B 1 125 ? -9.781 13.367 12.586 1 94.62 125 ALA B O 1
ATOM 2417 N N . THR B 1 126 ? -8.672 11.82 13.75 1 93.69 126 THR B N 1
ATOM 2418 C CA . THR B 1 126 ? -8.32 12.766 14.805 1 93.69 126 THR B CA 1
ATOM 2419 C C . THR B 1 126 ? -7.09 13.578 14.422 1 93.69 126 THR B C 1
ATOM 2421 O O . THR B 1 126 ? -6.824 14.633 15.008 1 93.69 126 THR B O 1
ATOM 2424 N N . GLY B 1 127 ? -6.336 13.031 13.531 1 95.75 127 GLY B N 1
ATOM 2425 C CA . GLY B 1 127 ? -5.117 13.703 13.109 1 95.75 127 GLY B CA 1
ATOM 2426 C C . GLY B 1 127 ? -3.877 13.188 13.812 1 95.75 127 GLY B C 1
ATOM 2427 O O . GLY B 1 127 ? -2.764 13.633 13.523 1 95.75 127 GLY B O 1
ATOM 2428 N N . GLY B 1 128 ? -4.012 12.188 14.672 1 94.62 128 GLY B N 1
ATOM 2429 C CA . GLY B 1 128 ? -2.896 11.664 15.445 1 94.62 128 GLY B CA 1
ATOM 2430 C C . GLY B 1 128 ? -1.811 11.047 14.586 1 94.62 128 GLY B C 1
ATOM 2431 O O . GLY B 1 128 ? -0.628 11.352 14.758 1 94.62 128 GLY B O 1
ATOM 2432 N N . THR B 1 129 ? -2.221 10.164 13.641 1 96.12 129 THR B N 1
ATOM 2433 C CA . THR B 1 129 ? -1.259 9.547 12.734 1 96.12 129 THR B CA 1
ATOM 2434 C C . THR B 1 129 ? -0.538 10.609 11.906 1 96.12 129 THR B C 1
ATOM 2436 O O . THR B 1 129 ? 0.688 10.578 11.773 1 96.12 129 THR B O 1
ATOM 2439 N N . ALA B 1 130 ? -1.271 11.547 11.391 1 98 130 ALA B N 1
ATOM 2440 C CA . ALA B 1 130 ? -0.7 12.617 10.578 1 98 130 ALA B CA 1
ATOM 2441 C C . ALA B 1 130 ? 0.339 13.414 11.367 1 98 130 ALA B C 1
ATOM 2443 O O . ALA B 1 130 ? 1.421 13.711 10.852 1 98 130 ALA B O 1
ATOM 2444 N N . GLU B 1 131 ? 0.01 13.719 12.547 1 97.75 131 GLU B N 1
ATOM 2445 C CA . GLU B 1 131 ? 0.927 14.469 13.398 1 97.75 131 GLU B CA 1
ATOM 2446 C C . GLU B 1 131 ? 2.219 13.695 13.641 1 97.75 131 GLU B C 1
ATOM 2448 O O . GLU B 1 131 ? 3.309 14.266 13.602 1 97.75 131 GLU B O 1
ATOM 2453 N N . ALA B 1 132 ? 2.092 12.43 13.945 1 97.94 132 ALA B N 1
ATOM 2454 C CA . ALA B 1 132 ? 3.262 11.578 14.148 1 97.94 132 ALA B CA 1
ATOM 2455 C C . ALA B 1 132 ? 4.125 11.531 12.891 1 97.94 132 ALA B C 1
ATOM 2457 O O . ALA B 1 132 ? 5.355 11.547 12.969 1 97.94 132 ALA B O 1
ATOM 2458 N N . LEU B 1 133 ? 3.494 11.477 11.75 1 98.69 133 LEU B N 1
ATOM 2459 C CA . LEU B 1 133 ? 4.215 11.461 10.477 1 98.69 133 LEU B CA 1
ATOM 2460 C C . LEU B 1 133 ? 4.969 12.773 10.266 1 98.69 133 LEU B C 1
ATOM 2462 O O . LEU B 1 133 ? 6.117 12.766 9.82 1 98.69 133 LEU B O 1
ATOM 2466 N N . ILE B 1 134 ? 4.312 13.859 10.523 1 98.75 134 ILE B N 1
ATOM 2467 C CA . ILE B 1 134 ? 4.941 15.172 10.414 1 98.75 134 ILE B CA 1
ATOM 2468 C C . ILE B 1 134 ? 6.203 15.211 11.281 1 98.75 134 ILE B C 1
ATOM 2470 O O . ILE B 1 134 ? 7.27 15.617 10.812 1 98.75 134 ILE B O 1
ATOM 2474 N N . ARG B 1 135 ? 6.066 14.719 12.508 1 98.5 135 ARG B N 1
ATOM 2475 C CA . ARG B 1 135 ? 7.203 14.711 13.43 1 98.5 135 ARG B CA 1
ATOM 2476 C C . ARG B 1 135 ? 8.336 13.844 12.898 1 98.5 135 ARG B C 1
ATOM 2478 O O . ARG B 1 135 ? 9.508 14.203 13.016 1 98.5 135 ARG B O 1
ATOM 2485 N N . LEU B 1 136 ? 8.031 12.727 12.336 1 98.75 136 LEU B N 1
ATOM 2486 C CA . LEU B 1 136 ? 9.031 11.836 11.773 1 98.75 136 LEU B CA 1
ATOM 2487 C C . LEU B 1 136 ? 9.789 12.516 10.633 1 98.75 136 LEU B C 1
ATOM 2489 O O . LEU B 1 136 ? 11.023 12.453 10.578 1 98.75 136 LEU B O 1
ATOM 2493 N N . VAL B 1 137 ? 9.023 13.133 9.703 1 98.88 137 VAL B N 1
ATOM 2494 C CA . VAL B 1 137 ? 9.633 13.82 8.562 1 98.88 137 VAL B CA 1
ATOM 2495 C C . VAL B 1 137 ? 10.57 14.914 9.062 1 98.88 137 VAL B C 1
ATOM 2497 O O . VAL B 1 137 ? 11.711 15.023 8.609 1 98.88 137 VAL B O 1
ATOM 2500 N N . LYS B 1 138 ? 10.125 15.656 10.039 1 98.75 138 LYS B N 1
ATOM 2501 C CA . LYS B 1 138 ? 10.93 16.734 10.602 1 98.75 138 LYS B CA 1
ATOM 2502 C C . LYS B 1 138 ? 12.164 16.203 11.312 1 98.75 138 LYS B C 1
ATOM 2504 O O . LYS B 1 138 ? 13.242 16.797 11.242 1 98.75 138 LYS B O 1
ATOM 2509 N N . LYS B 1 139 ? 11.945 15.117 11.984 1 98.62 139 LYS B N 1
ATOM 2510 C CA . LYS B 1 139 ? 13.039 14.477 12.703 1 98.62 139 LYS B CA 1
ATOM 2511 C C . LYS B 1 139 ? 14.188 14.133 11.766 1 98.62 139 LYS B C 1
ATOM 2513 O O . LYS B 1 139 ? 15.359 14.188 12.156 1 98.62 139 LYS B O 1
ATOM 2518 N N . LEU B 1 140 ? 13.875 13.828 10.531 1 98.75 140 LEU B N 1
ATOM 2519 C CA . LEU B 1 140 ? 14.883 13.477 9.539 1 98.75 140 LEU B CA 1
ATOM 2520 C C . LEU B 1 140 ? 15.367 14.711 8.789 1 98.75 140 LEU B C 1
ATOM 2522 O O . LEU B 1 140 ? 16.234 14.617 7.918 1 98.75 140 LEU B O 1
ATOM 2526 N N . GLY B 1 141 ? 14.781 15.883 9.094 1 98.69 141 GLY B N 1
ATOM 2527 C CA . GLY B 1 141 ? 15.203 17.141 8.492 1 98.69 141 GLY B CA 1
ATOM 2528 C C . GLY B 1 141 ? 14.414 17.5 7.25 1 98.69 141 GLY B C 1
ATOM 2529 O O . GLY B 1 141 ? 14.773 18.438 6.531 1 98.69 141 GLY B O 1
ATOM 2530 N N . GLY B 1 142 ? 13.352 16.75 6.961 1 98.88 142 GLY B N 1
ATOM 2531 C CA . GLY B 1 142 ? 12.5 17.062 5.824 1 98.88 142 GLY B CA 1
ATOM 2532 C C . GLY B 1 142 ? 11.508 18.172 6.109 1 98.88 142 GLY B C 1
ATOM 2533 O O . GLY B 1 142 ? 11.352 18.594 7.258 1 98.88 142 GLY B O 1
ATOM 2534 N N . GLU B 1 143 ? 10.867 18.578 5.035 1 98.75 143 GLU B N 1
ATOM 2535 C CA . GLU B 1 143 ? 9.836 19.609 5.113 1 98.75 143 GLU B CA 1
ATOM 2536 C C . GLU B 1 143 ? 8.5 19.078 4.598 1 98.75 143 GLU B C 1
ATOM 2538 O O . GLU B 1 143 ? 8.391 18.672 3.439 1 98.75 143 GLU B O 1
ATOM 2543 N N . VAL B 1 144 ? 7.496 19.125 5.434 1 98.88 144 VAL B N 1
ATOM 2544 C CA . VAL B 1 144 ? 6.164 18.719 4.996 1 98.88 144 VAL B CA 1
ATOM 2545 C C . VAL B 1 144 ? 5.5 19.859 4.23 1 98.88 144 VAL B C 1
ATOM 2547 O O . VAL B 1 144 ? 5.23 20.922 4.793 1 98.88 144 VAL B O 1
ATOM 2550 N N . VAL B 1 145 ? 5.168 19.609 2.992 1 98.75 145 VAL B N 1
ATOM 2551 C CA . VAL B 1 145 ? 4.629 20.672 2.15 1 98.75 145 VAL B CA 1
ATOM 2552 C C . VAL B 1 145 ? 3.104 20.609 2.152 1 98.75 145 VAL B C 1
ATOM 2554 O O . VAL B 1 145 ? 2.436 21.641 1.994 1 98.75 145 VAL B O 1
ATOM 2557 N N . SER B 1 146 ? 2.594 19.484 2.248 1 98.88 146 SER B N 1
ATOM 2558 C CA . SER B 1 146 ? 1.153 19.25 2.242 1 98.88 146 SER B CA 1
ATOM 2559 C C . SER B 1 146 ? 0.811 17.859 2.762 1 98.88 146 SER B C 1
ATOM 2561 O O . SER B 1 146 ? 1.68 16.984 2.832 1 98.88 146 SER B O 1
ATOM 2563 N N . LEU B 1 147 ? -0.357 17.719 3.238 1 98.94 147 LEU B N 1
ATOM 2564 C CA . LEU B 1 147 ? -0.97 16.438 3.582 1 98.94 147 LEU B CA 1
ATOM 2565 C C . LEU B 1 147 ? -2.215 16.188 2.738 1 98.94 147 LEU B C 1
ATOM 2567 O O . LEU B 1 147 ? -3.064 17.062 2.6 1 98.94 147 LEU B O 1
ATOM 2571 N N . ALA B 1 148 ? -2.307 15.047 2.141 1 98.94 148 ALA B N 1
ATOM 2572 C CA . ALA B 1 148 ? -3.455 14.711 1.303 1 98.94 148 ALA B CA 1
ATOM 2573 C C . ALA B 1 148 ? -4.156 13.453 1.81 1 98.94 148 ALA B C 1
ATOM 2575 O O . ALA B 1 148 ? -3.504 12.469 2.152 1 98.94 148 ALA B O 1
ATOM 2576 N N . PHE B 1 149 ? -5.441 13.5 1.872 1 98.88 149 PHE B N 1
ATOM 2577 C CA . PHE B 1 149 ? -6.273 12.391 2.326 1 98.88 149 PHE B CA 1
ATOM 2578 C C . PHE B 1 149 ? -7.438 12.164 1.372 1 98.88 149 PHE B C 1
ATOM 2580 O O . PHE B 1 149 ? -7.938 13.109 0.754 1 98.88 149 PHE B O 1
ATOM 2587 N N . LEU B 1 150 ? -7.855 10.898 1.299 1 98.94 150 LEU B N 1
ATOM 2588 C CA . LEU B 1 150 ? -9.062 10.586 0.539 1 98.94 150 LEU B CA 1
ATOM 2589 C C . LEU B 1 150 ? -10.305 11.023 1.298 1 98.94 150 LEU B C 1
ATOM 2591 O O . LEU B 1 150 ? -11.188 11.68 0.733 1 98.94 150 LEU B O 1
ATOM 2595 N N . VAL B 1 151 ? -10.359 10.688 2.582 1 98.81 151 VAL B N 1
ATOM 2596 C CA . VAL B 1 151 ? -11.531 10.938 3.414 1 98.81 151 VAL B CA 1
ATOM 2597 C C . VAL B 1 151 ? -11.133 11.75 4.641 1 98.81 151 VAL B C 1
ATOM 2599 O O . VAL B 1 151 ? -10.094 11.484 5.262 1 98.81 151 VAL B O 1
ATOM 2602 N N . GLU B 1 152 ? -11.891 12.688 4.992 1 98.56 152 GLU B N 1
ATOM 2603 C CA . GLU B 1 152 ? -11.773 13.43 6.246 1 98.56 152 GLU B CA 1
ATOM 2604 C C . GLU B 1 152 ? -13.023 13.266 7.102 1 98.56 152 GLU B C 1
ATOM 2606 O O . GLU B 1 152 ? -14.148 13.43 6.613 1 98.56 152 GLU B O 1
ATOM 2611 N N . LEU B 1 153 ? -12.805 12.82 8.32 1 97.38 153 LEU B N 1
ATOM 2612 C CA . LEU B 1 153 ? -13.867 12.867 9.32 1 97.38 153 LEU B CA 1
ATOM 2613 C C . LEU B 1 153 ? -13.852 14.188 10.078 1 97.38 153 LEU B C 1
ATOM 2615 O O . LEU B 1 153 ? -13.336 14.266 11.195 1 97.38 153 LEU B O 1
ATOM 2619 N N . SER B 1 154 ? -14.516 15.148 9.57 1 97.62 154 SER B N 1
ATOM 2620 C CA . SER B 1 154 ? -14.391 16.531 10.016 1 97.62 154 SER B CA 1
ATOM 2621 C C . SER B 1 154 ? -14.984 16.719 11.414 1 97.62 154 SER B C 1
ATOM 2623 O O . SER B 1 154 ? -14.555 17.594 12.156 1 97.62 154 SER B O 1
ATOM 2625 N N . TYR B 1 155 ? -15.914 15.875 11.789 1 95.44 155 TYR B N 1
ATOM 2626 C CA . TYR B 1 155 ? -16.562 16.016 13.086 1 95.44 155 TYR B CA 1
ATOM 2627 C C . TYR B 1 155 ? -15.586 15.711 14.219 1 95.44 155 TYR B C 1
ATOM 2629 O O . TYR B 1 155 ? -15.859 16.016 15.383 1 95.44 155 TYR B O 1
ATOM 2637 N N . LEU B 1 156 ? -14.477 15.172 13.906 1 95.38 156 LEU B N 1
ATOM 2638 C CA . LEU B 1 156 ? -13.453 14.922 14.914 1 95.38 156 LEU B CA 1
ATOM 2639 C C . LEU B 1 156 ? -12.469 16.078 14.992 1 95.38 156 LEU B C 1
ATOM 2641 O O . LEU B 1 156 ? -11.5 16.031 15.75 1 95.38 156 LEU B O 1
ATOM 2645 N N . GLU B 1 157 ? -12.602 17.078 14.133 1 97.06 157 GLU B N 1
ATOM 2646 C CA . GLU B 1 157 ? -11.852 18.328 14.117 1 97.06 157 GLU B CA 1
ATOM 2647 C C . GLU B 1 157 ? -10.352 18.078 14.016 1 97.06 157 GLU B C 1
ATOM 2649 O O . GLU B 1 157 ? -9.57 18.609 14.797 1 97.06 157 GLU B O 1
ATOM 2654 N N . PRO B 1 158 ? -10 17.266 13.031 1 96.88 158 PRO B N 1
ATOM 2655 C CA . PRO B 1 158 ? -8.578 16.922 12.93 1 96.88 158 PRO B CA 1
ATOM 2656 C C . PRO B 1 158 ? -7.703 18.125 12.586 1 96.88 158 PRO B C 1
ATOM 2658 O O . PRO B 1 158 ? -6.5 18.125 12.859 1 96.88 158 PRO B O 1
ATOM 2661 N N . ARG B 1 159 ? -8.188 19.109 11.938 1 97.19 159 ARG B N 1
ATOM 2662 C CA . ARG B 1 159 ? -7.41 20.25 11.445 1 97.19 159 ARG B CA 1
ATOM 2663 C C . ARG B 1 159 ? -6.926 21.125 12.602 1 97.19 159 ARG B C 1
ATOM 2665 O O . ARG B 1 159 ? -5.98 21.891 12.445 1 97.19 159 ARG B O 1
ATOM 2672 N N . LYS B 1 160 ? -7.598 21.016 13.742 1 97.31 160 LYS B N 1
ATOM 2673 C CA . LYS B 1 160 ? -7.094 21.703 14.93 1 97.31 160 LYS B CA 1
ATOM 2674 C C . LYS B 1 160 ? -5.707 21.203 15.312 1 97.31 160 LYS B C 1
ATOM 2676 O O . LYS B 1 160 ? -4.824 22 15.656 1 97.31 160 LYS B O 1
ATOM 2681 N N . ARG B 1 161 ? -5.574 19.875 15.195 1 94.81 161 ARG B N 1
ATOM 2682 C CA . ARG B 1 161 ? -4.305 19.25 15.523 1 94.81 161 ARG B CA 1
ATOM 2683 C C . ARG B 1 161 ? -3.248 19.547 14.469 1 94.81 161 ARG B C 1
ATOM 2685 O O . ARG B 1 161 ? -2.049 19.484 14.75 1 94.81 161 ARG B O 1
ATOM 2692 N N . LEU B 1 162 ? -3.727 19.891 13.297 1 98.19 162 LEU B N 1
ATOM 2693 C CA . LEU B 1 162 ? -2.828 20.062 12.156 1 98.19 162 LEU B CA 1
ATOM 2694 C C . LEU B 1 162 ? -2.773 21.516 11.719 1 98.19 162 LEU B C 1
ATOM 2696 O O . LEU B 1 162 ? -2.525 21.812 10.547 1 98.19 162 LEU B O 1
ATOM 2700 N N . GLU B 1 163 ? -3.039 22.312 12.688 1 97.38 163 GLU B N 1
ATOM 2701 C CA . GLU B 1 163 ? -2.994 23.75 12.398 1 97.38 163 GLU B CA 1
ATOM 2702 C C . GLU B 1 163 ? -1.63 24.156 11.859 1 97.38 163 GLU B C 1
ATOM 2704 O O . GLU B 1 163 ? -0.595 23.734 12.367 1 97.38 163 GLU B O 1
ATOM 2709 N N . GLY B 1 164 ? -1.604 24.984 10.789 1 97.44 164 GLY B N 1
ATOM 2710 C CA . GLY B 1 164 ? -0.358 25.453 10.211 1 97.44 164 GLY B CA 1
ATOM 2711 C C . GLY B 1 164 ? 0.099 24.625 9.023 1 97.44 164 GLY B C 1
ATOM 2712 O O . GLY B 1 164 ? 1.022 25.031 8.305 1 97.44 164 GLY B O 1
ATOM 2713 N N . TYR B 1 165 ? -0.554 23.516 8.867 1 98.56 165 TYR B N 1
ATOM 2714 C CA . TYR B 1 165 ? -0.175 22.672 7.746 1 98.56 165 TYR B CA 1
ATOM 2715 C C . TYR B 1 165 ? -1.221 22.734 6.641 1 98.56 165 TYR B C 1
ATOM 2717 O O . TYR B 1 165 ? -2.383 23.062 6.891 1 98.56 165 TYR B O 1
ATOM 2725 N N . ASP B 1 166 ? -0.805 22.531 5.395 1 98.69 166 ASP B N 1
ATOM 2726 C CA . ASP B 1 166 ? -1.686 22.453 4.234 1 98.69 166 ASP B CA 1
ATOM 2727 C C . ASP B 1 166 ? -2.342 21.078 4.133 1 98.69 166 ASP B C 1
ATOM 2729 O O . ASP B 1 166 ? -1.707 20.109 3.707 1 98.69 166 ASP B O 1
ATOM 2733 N N . VAL B 1 167 ? -3.602 21.016 4.5 1 98.81 167 VAL B N 1
ATOM 2734 C CA . VAL B 1 167 ? -4.332 19.766 4.512 1 98.81 167 VAL B CA 1
ATOM 2735 C C . VAL B 1 167 ? -5.34 19.734 3.365 1 98.81 167 VAL B C 1
ATOM 2737 O O . VAL B 1 167 ? -6.203 20.609 3.268 1 98.81 167 VAL B O 1
ATOM 2740 N N . LYS B 1 168 ? -5.207 18.766 2.467 1 98.81 168 LYS B N 1
ATOM 2741 C CA . LYS B 1 168 ? -6.09 18.562 1.32 1 98.81 168 LYS B CA 1
ATOM 2742 C C . LYS B 1 168 ? -6.879 17.266 1.453 1 98.81 168 LYS B C 1
ATOM 2744 O O . LYS B 1 168 ? -6.301 16.203 1.706 1 98.81 168 LYS B O 1
ATOM 2749 N N . THR B 1 169 ? -8.156 17.328 1.316 1 98.69 169 THR B N 1
ATOM 2750 C CA . THR B 1 169 ? -8.992 16.141 1.401 1 98.69 169 THR B CA 1
ATOM 2751 C C . THR B 1 169 ? -9.984 16.094 0.245 1 98.69 169 THR B C 1
ATOM 2753 O O . THR B 1 169 ? -10.43 17.141 -0.242 1 98.69 169 THR B O 1
ATOM 2756 N N . LEU B 1 170 ? -10.32 14.945 -0.194 1 98.38 170 LEU B N 1
ATOM 2757 C CA . LEU B 1 170 ? -11.188 14.797 -1.357 1 98.38 170 LEU B CA 1
ATOM 2758 C C . LEU B 1 170 ? -12.648 14.656 -0.935 1 98.38 170 LEU B C 1
ATOM 2760 O O . LEU B 1 170 ? -13.531 15.289 -1.522 1 98.38 170 LEU B O 1
ATOM 2764 N N . ILE B 1 171 ? -12.922 13.789 0.045 1 98.5 171 ILE B N 1
ATOM 2765 C CA . ILE B 1 171 ? -14.273 13.5 0.529 1 98.5 171 ILE B CA 1
ATOM 2766 C C . ILE B 1 171 ? -14.383 13.891 2 1 98.5 171 ILE B C 1
ATOM 2768 O O . ILE B 1 171 ? -13.609 13.43 2.836 1 98.5 171 ILE B O 1
ATOM 2772 N N . VAL B 1 172 ? -15.312 14.695 2.371 1 98.12 172 VAL B N 1
ATOM 2773 C CA . VAL B 1 172 ? -15.461 15.172 3.742 1 98.12 172 VAL B CA 1
ATOM 2774 C C . VAL B 1 172 ? -16.781 14.688 4.324 1 98.12 172 VAL B C 1
ATOM 2776 O O . VAL B 1 172 ? -17.828 14.82 3.691 1 98.12 172 VAL B O 1
ATOM 2779 N N . TYR B 1 173 ? -16.688 14.055 5.461 1 97.25 173 TYR B N 1
ATOM 2780 C CA . TYR B 1 173 ? -17.859 13.688 6.254 1 97.25 173 TYR B CA 1
ATOM 2781 C C . TYR B 1 173 ? -18.016 14.609 7.453 1 97.25 173 TYR B C 1
ATOM 2783 O O . TYR B 1 173 ? -17.031 14.953 8.109 1 97.25 173 TYR B O 1
#

Sequence (346 aa):
MFKLDLKRFIRDIPDFPQKGIVFRDITPLLRNQEAFKEAIDRMCELVFDREFDLVVAPEARGFILGAAMAYKLGKGFVPVRKPGKLPYKTVYEEYQLEYGTEQLHIHEDAIEKGQKVLIVDDVLATGGTAEALIRLVKKLGGEVVSLAFLVELSYLEPRKRLEGYDVKTLIVYMFKLDLKRFIRDIPDFPQKGIVFRDITPLLRNQEAFKEAIDRMCELVFDREFDLVVAPEARGFILGAAMAYKLGKGFVPVRKPGKLPYKTVYEEYQLEYGTEQLHIHEDAIEKGQKVLIVDDVLATGGTAEALIRLVKKLGGEVVSLAFLVELSYLEPRKRLEGYDVKTLIVY

Nearest PDB structures (foldseek):
  4lza-assembly1_B  TM=9.879E-01  e=2.662E-27  Thermoanaerobacter pseudethanolicus ATCC 33223
  8izj-assembly1_B  TM=9.823E-01  e=3.524E-24  Escherichia coli
  4m0k-assembly2_D  TM=9.504E-01  e=1.319E-24  Rhodothermus marinus DSM 4252
  5znq-assembly1_B  TM=9.658E-01  e=5.095E-24  Yersinia pseudotuberculosis IP 32953
  6fd6-assembly1_B  TM=9.735E-01  e=4.114E-23  Homo sapiens

Secondary structure (DSSP, 8-state):
-----GGGGPEEEET-SSTT-EEEE-HHHHHSHHHHHHHHHHHHHHTTT---SEEEEETTHHHHHHHHHHHHHT-EEEEEB-TT--SS-EEEEEEE-SSSEEEEEEETTSS-TT-EEEEEEEEESSSHHHHHHHHHHHHTT-EEEEEEEEEE-GGG-HHHHTTTS-EEEEEE-/-----GGGGPEEEET-SSTT-EEEE-HHHHHSHHHHHHHHHHHHHHTTT---SEEEEETTHHHHHHHHHHHHHT-EEEEEB-TT--SS-EEEEEEE-SSSEEEEEEETTSS-TT-EEEEEEEEESSSHHHHHHHHHHHHTT-EEEEEEEEEE-GGG-HHHHTTTS-EEEEEE-

pLDDT: mean 96.29, std 6.41, range [45.56, 99.0]

InterPro domains:
  IPR000836 Phosphoribosyltransferase domain [PF00156] (30-154)
  IPR000836 Phosphoribosyltransferase domain [cd06223] (39-172)
  IPR005764 Adenine phosphoribosyl transferase [MF_00004] (6-173)
  IPR005764 Adenine phosphoribosyl transferase [TIGR01090] (6-172)
  IPR029057 Phosphoribosyltransferase-like [G3DSA:3.40.50.2020] (3-173)
  IPR029057 Phosphoribosyltransferase-like [SSF53271] (3-172)
  IPR050054 Uracil phosphoribosyltransferase/Adenine phosphoribosyltransferase [PTHR32315] (5-172)